Protein AF-A0A7V4H0B6-F1 (afdb_monomer_lite)

Radius of gyration: 21.45 Å; chains: 1; bounding box: 57×37×52 Å

Structure (mmCIF, N/CA/C/O backbone):
data_AF-A0A7V4H0B6-F1
#
_entry.id   AF-A0A7V4H0B6-F1
#
loop_
_atom_site.group_PDB
_atom_site.id
_atom_site.type_symbol
_atom_site.label_atom_id
_atom_site.label_alt_id
_atom_site.label_comp_id
_atom_site.label_asym_id
_atom_site.label_entity_id
_atom_site.label_seq_id
_atom_site.pdbx_PDB_ins_code
_atom_site.Cartn_x
_atom_site.Cartn_y
_atom_site.Cartn_z
_atom_site.occupancy
_atom_site.B_iso_or_equiv
_atom_site.auth_seq_id
_atom_site.auth_comp_id
_atom_site.auth_asym_id
_atom_site.auth_atom_id
_atom_site.pdbx_PDB_model_num
ATOM 1 N N . MET A 1 1 ? 26.587 -11.584 2.479 1.00 29.55 1 MET A N 1
ATOM 2 C CA . MET A 1 1 ? 25.702 -10.760 1.616 1.00 29.55 1 MET A CA 1
ATOM 3 C C . MET A 1 1 ? 24.305 -11.341 1.342 1.00 29.55 1 MET A C 1
ATOM 5 O O . MET A 1 1 ? 23.464 -10.599 0.865 1.00 29.55 1 MET A O 1
ATOM 9 N N . ARG A 1 2 ? 23.986 -12.602 1.691 1.00 24.00 2 ARG A N 1
ATOM 10 C CA . ARG A 1 2 ? 22.626 -13.188 1.558 1.00 24.00 2 ARG A CA 1
ATOM 11 C C . ARG A 1 2 ? 21.681 -12.920 2.749 1.00 24.00 2 ARG A C 1
ATOM 13 O O . ARG A 1 2 ? 20.631 -13.539 2.840 1.00 24.00 2 ARG A O 1
ATOM 20 N N . SER A 1 3 ? 22.056 -12.024 3.665 1.00 29.59 3 SER A N 1
ATOM 21 C CA . SER A 1 3 ? 21.413 -11.885 4.984 1.00 29.59 3 SER A CA 1
ATOM 22 C C . SER A 1 3 ? 20.630 -10.580 5.186 1.00 29.59 3 SER A C 1
ATOM 24 O O . SER A 1 3 ? 20.107 -10.373 6.271 1.00 29.59 3 SER A O 1
ATOM 26 N N . ALA A 1 4 ? 20.547 -9.699 4.182 1.00 29.33 4 ALA A N 1
ATOM 27 C CA . ALA A 1 4 ? 19.854 -8.410 4.322 1.00 29.33 4 ALA A CA 1
ATOM 28 C C . ALA A 1 4 ? 18.425 -8.394 3.739 1.00 29.33 4 ALA A C 1
ATOM 30 O O . ALA A 1 4 ? 17.684 -7.457 4.000 1.00 29.33 4 ALA A O 1
ATOM 31 N N . CYS A 1 5 ? 18.021 -9.420 2.973 1.00 27.89 5 CYS A N 1
ATOM 32 C CA . CYS A 1 5 ? 16.746 -9.423 2.235 1.00 27.89 5 CYS A CA 1
ATOM 33 C C . CYS A 1 5 ? 15.974 -10.756 2.298 1.00 27.89 5 CYS A C 1
ATOM 35 O O . CYS A 1 5 ? 15.264 -11.102 1.357 1.00 27.89 5 CYS A O 1
ATOM 37 N N . ARG A 1 6 ? 16.100 -11.541 3.376 1.00 27.20 6 ARG A N 1
ATOM 38 C CA . ARG A 1 6 ? 15.209 -12.691 3.612 1.00 27.20 6 ARG A CA 1
ATOM 39 C C . ARG A 1 6 ? 14.499 -12.548 4.949 1.00 27.20 6 ARG A C 1
ATOM 41 O O . ARG A 1 6 ? 15.098 -12.855 5.970 1.00 27.20 6 ARG A O 1
ATOM 48 N N . ALA A 1 7 ? 13.232 -12.149 4.892 1.00 27.28 7 ALA A N 1
ATOM 49 C CA . ALA A 1 7 ? 12.113 -12.985 5.324 1.00 27.28 7 ALA A CA 1
ATOM 50 C C . ALA A 1 7 ? 10.788 -12.308 4.916 1.00 27.28 7 ALA A C 1
ATOM 52 O O . ALA A 1 7 ? 10.272 -11.449 5.614 1.00 27.28 7 ALA A O 1
ATOM 53 N N . LEU A 1 8 ? 10.249 -12.688 3.755 1.00 33.38 8 LEU A N 1
ATOM 54 C CA . LEU A 1 8 ? 8.813 -12.582 3.506 1.00 33.38 8 LEU A CA 1
ATOM 55 C C . LEU A 1 8 ? 8.203 -13.818 4.171 1.00 33.38 8 LEU A C 1
ATOM 57 O O . LEU A 1 8 ? 8.251 -14.902 3.587 1.00 33.38 8 LEU A O 1
ATOM 61 N N . SER A 1 9 ? 7.739 -13.688 5.412 1.00 32.91 9 SER A N 1
ATOM 62 C CA . SER A 1 9 ? 6.826 -14.671 5.998 1.00 32.91 9 SER A CA 1
ATOM 63 C C . SER A 1 9 ? 5.414 -14.112 5.995 1.00 32.91 9 SER A C 1
ATOM 65 O O . SER A 1 9 ? 5.213 -12.900 5.999 1.00 32.91 9 SER A O 1
ATOM 67 N N . ASP A 1 10 ? 4.444 -15.017 6.036 1.00 37.12 10 ASP A N 1
ATOM 68 C CA . ASP A 1 10 ? 3.020 -14.729 6.213 1.00 37.12 10 ASP A CA 1
ATOM 69 C C . ASP A 1 10 ? 2.693 -14.261 7.655 1.00 37.12 10 ASP A C 1
ATOM 71 O O . ASP A 1 10 ? 1.597 -14.498 8.154 1.00 37.12 10 ASP A O 1
ATOM 75 N N . ASP A 1 11 ? 3.663 -13.648 8.345 1.00 40.03 11 ASP A N 1
ATOM 76 C CA . ASP A 1 11 ? 3.593 -13.270 9.758 1.00 40.03 11 ASP A CA 1
ATOM 77 C C . ASP A 1 11 ? 3.731 -11.741 9.885 1.00 40.03 11 ASP A C 1
ATOM 79 O O . ASP A 1 11 ? 4.770 -11.203 9.469 1.00 40.03 11 ASP A O 1
ATOM 83 N N . PRO A 1 12 ? 2.730 -11.027 10.440 1.00 41.69 12 PRO A N 1
ATOM 84 C CA .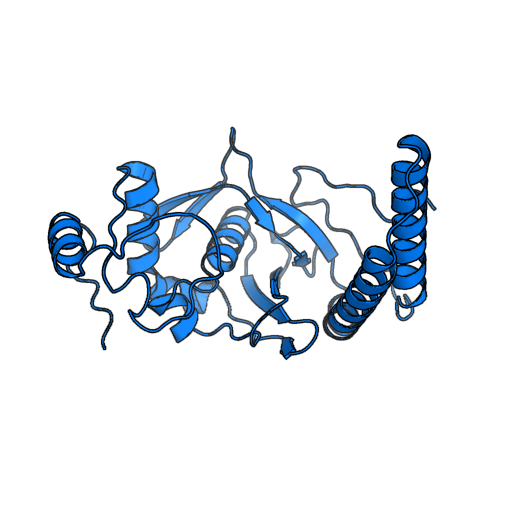 PRO A 1 12 ? 2.818 -9.589 10.703 1.00 41.69 12 PRO A CA 1
ATOM 85 C C . PRO A 1 12 ? 4.006 -9.205 11.602 1.00 41.69 12 PRO A C 1
ATOM 87 O O . PRO A 1 12 ? 4.425 -8.050 11.585 1.00 41.69 12 PRO A O 1
ATOM 90 N N . GLU A 1 13 ? 4.615 -10.156 12.319 1.00 39.16 13 GLU A N 1
ATOM 91 C CA . GLU A 1 13 ? 5.793 -9.928 13.161 1.00 39.16 13 GLU A CA 1
ATOM 92 C C . GLU A 1 13 ? 7.130 -9.926 12.393 1.00 39.16 13 GLU A C 1
ATOM 94 O O . GLU A 1 13 ? 8.196 -9.790 12.999 1.00 39.16 13 GLU A O 1
ATOM 99 N N . ASN A 1 14 ? 7.154 -10.076 11.065 1.00 48.34 14 ASN A N 1
ATOM 100 C CA . ASN A 1 14 ? 8.408 -10.149 10.297 1.00 48.34 14 ASN A CA 1
ATOM 101 C C . ASN A 1 14 ? 8.838 -8.811 9.685 1.00 48.34 14 ASN A C 1
ATOM 103 O O . ASN A 1 14 ? 9.139 -8.695 8.496 1.00 48.34 14 ASN A O 1
ATOM 107 N N . LEU A 1 15 ? 8.863 -7.777 10.521 1.00 55.91 15 LEU A N 1
ATOM 108 C CA . LEU A 1 15 ? 9.367 -6.467 10.141 1.00 55.91 15 LEU A CA 1
ATOM 109 C C . LEU A 1 15 ? 10.898 -6.406 10.311 1.00 55.91 15 LEU A C 1
ATOM 111 O O . LEU A 1 15 ? 11.445 -6.744 11.364 1.00 55.91 15 LEU A O 1
ATOM 115 N N . GLY A 1 16 ? 11.606 -5.965 9.270 1.00 59.34 16 GLY A N 1
ATOM 116 C CA . GLY A 1 16 ? 13.043 -5.683 9.314 1.00 59.34 16 GLY A CA 1
ATOM 117 C C . GLY A 1 16 ? 13.337 -4.334 9.976 1.00 59.34 16 GLY A C 1
ATOM 118 O O . GLY A 1 16 ? 12.448 -3.506 10.116 1.00 59.34 16 GLY A O 1
ATOM 119 N N . ARG A 1 17 ? 14.587 -4.077 10.379 1.00 57.47 17 ARG A N 1
ATOM 120 C CA . ARG A 1 17 ? 15.009 -2.786 10.957 1.00 57.47 17 ARG A CA 1
ATOM 121 C C . ARG A 1 17 ? 16.318 -2.323 10.328 1.00 57.47 17 ARG A C 1
ATOM 123 O O . ARG A 1 17 ? 17.257 -3.114 10.209 1.00 57.47 17 ARG A O 1
ATOM 130 N N . LEU A 1 18 ? 16.407 -1.044 9.958 1.00 54.97 18 LEU A N 1
ATOM 131 C CA . LEU A 1 18 ? 17.686 -0.449 9.568 1.00 54.97 18 LEU A CA 1
ATOM 132 C C . LEU A 1 18 ? 18.565 -0.311 10.813 1.00 54.97 18 LEU A C 1
ATOM 134 O O . LEU A 1 18 ? 18.116 0.149 11.864 1.00 54.97 18 LEU A O 1
ATOM 138 N N . LYS A 1 19 ? 19.835 -0.710 10.705 1.00 55.12 19 LYS A N 1
ATOM 139 C CA . LYS A 1 19 ? 20.792 -0.488 11.791 1.00 55.12 19 LYS A CA 1
ATOM 140 C C . LYS A 1 19 ? 20.962 1.023 12.019 1.00 55.12 19 LYS A C 1
ATOM 142 O O . LYS A 1 19 ? 21.060 1.758 11.033 1.00 55.12 19 LYS A O 1
ATOM 147 N N . PRO A 1 20 ? 21.037 1.491 13.278 1.00 45.84 20 PRO A N 1
ATOM 148 C CA . PRO A 1 20 ? 21.364 2.883 13.573 1.00 45.84 20 PRO A CA 1
ATOM 149 C C . PRO A 1 20 ? 22.663 3.294 12.864 1.00 45.84 20 PRO A C 1
ATOM 151 O O . PRO A 1 20 ? 23.646 2.555 12.917 1.00 45.84 20 PRO A O 1
ATOM 154 N N . GLY A 1 21 ? 22.657 4.441 12.177 1.00 48.38 21 GLY A N 1
ATOM 155 C CA . GLY A 1 21 ? 23.817 4.937 11.425 1.00 48.38 21 GLY A CA 1
ATOM 156 C C . GLY A 1 21 ? 24.020 4.318 10.036 1.00 48.38 21 GLY A C 1
ATOM 157 O O . GLY A 1 21 ? 25.081 4.506 9.447 1.00 48.38 21 GLY A O 1
ATOM 158 N N . ALA A 1 22 ? 23.037 3.586 9.496 1.00 54.03 22 ALA A N 1
ATOM 159 C CA . ALA A 1 22 ? 23.069 3.163 8.098 1.00 54.03 22 ALA A CA 1
ATOM 160 C C . ALA A 1 22 ? 23.157 4.396 7.177 1.00 54.03 22 ALA A C 1
ATOM 162 O O . ALA A 1 22 ? 22.248 5.226 7.146 1.00 54.03 22 ALA A O 1
ATOM 163 N N . ALA A 1 23 ? 24.279 4.524 6.466 1.00 50.84 23 ALA A N 1
ATOM 164 C CA . ALA A 1 23 ? 24.524 5.612 5.528 1.00 50.84 23 ALA A CA 1
ATOM 165 C C . ALA A 1 23 ? 23.537 5.580 4.351 1.00 50.84 23 ALA A C 1
ATOM 167 O O . ALA A 1 23 ? 22.891 4.563 4.079 1.00 50.84 23 ALA A O 1
ATOM 168 N N . PHE A 1 24 ? 23.440 6.711 3.649 1.00 57.69 24 PHE A N 1
ATOM 169 C CA . PHE A 1 24 ? 22.559 6.876 2.501 1.00 57.69 24 PHE A CA 1
ATOM 170 C C . PHE A 1 24 ? 22.770 5.735 1.482 1.00 57.69 24 PHE A C 1
ATOM 172 O O . PHE A 1 24 ? 23.888 5.531 1.005 1.00 57.69 24 PHE A O 1
ATOM 179 N N . PRO A 1 25 ? 21.721 4.982 1.122 1.00 65.94 25 PRO A N 1
ATOM 180 C CA . PRO A 1 25 ? 21.834 3.708 0.415 1.00 65.94 25 PRO A CA 1
ATOM 181 C C . PRO A 1 25 ? 22.126 3.835 -1.092 1.00 65.94 25 PRO A C 1
ATOM 183 O O . PRO A 1 25 ? 21.768 2.932 -1.844 1.00 65.94 25 PRO A O 1
ATOM 186 N N . ALA A 1 26 ? 22.772 4.905 -1.571 1.00 68.19 26 ALA A N 1
ATOM 187 C CA . ALA A 1 26 ? 23.118 5.050 -2.994 1.00 68.19 26 ALA A CA 1
ATOM 188 C C . ALA A 1 26 ? 23.914 3.836 -3.506 1.00 68.19 26 ALA A C 1
ATOM 190 O O . ALA A 1 26 ? 23.631 3.308 -4.577 1.00 68.19 26 ALA A O 1
ATOM 191 N N . GLU A 1 27 ? 24.828 3.316 -2.687 1.00 71.56 27 GLU A N 1
ATOM 192 C CA . GLU A 1 27 ? 25.578 2.092 -2.979 1.00 71.56 27 GLU A CA 1
ATOM 193 C C . GLU A 1 27 ? 24.686 0.843 -3.038 1.00 71.56 27 GLU A C 1
ATOM 195 O O . GLU A 1 27 ? 24.916 -0.038 -3.865 1.00 71.56 27 GLU A O 1
ATOM 200 N N . LEU A 1 28 ? 23.637 0.764 -2.209 1.00 73.56 28 LEU A N 1
ATOM 201 C CA . LEU A 1 28 ? 22.670 -0.338 -2.247 1.00 73.56 28 LEU A CA 1
ATOM 202 C C . LEU A 1 28 ? 21.784 -0.265 -3.491 1.00 73.56 28 LEU A C 1
ATOM 204 O O . LEU A 1 28 ? 21.532 -1.299 -4.108 1.00 73.56 28 LEU A O 1
ATOM 208 N N . VAL A 1 29 ? 21.338 0.933 -3.879 1.00 82.44 29 VAL A N 1
ATOM 209 C CA . VAL A 1 29 ? 20.590 1.139 -5.127 1.00 82.44 29 VAL A CA 1
ATOM 210 C C . VAL A 1 29 ? 21.453 0.706 -6.306 1.00 82.44 29 VAL A C 1
ATOM 212 O O . VAL A 1 29 ? 21.027 -0.153 -7.075 1.00 82.44 29 VAL A O 1
ATOM 215 N N . SER A 1 30 ? 22.691 1.198 -6.391 1.00 83.88 30 SER A N 1
ATOM 216 C CA . SER A 1 30 ? 23.641 0.807 -7.435 1.00 83.88 30 SER A CA 1
ATOM 217 C C . SER A 1 30 ? 23.887 -0.704 -7.454 1.00 83.88 30 SER A C 1
ATOM 219 O O . SER A 1 30 ? 23.768 -1.331 -8.502 1.00 83.88 30 SER A O 1
ATOM 221 N N . ALA A 1 31 ? 24.134 -1.335 -6.302 1.00 82.69 31 ALA A N 1
ATOM 222 C CA . ALA A 1 31 ? 24.340 -2.783 -6.226 1.00 82.69 31 ALA A CA 1
ATOM 223 C C . ALA A 1 31 ? 23.107 -3.591 -6.679 1.00 82.69 31 ALA A C 1
ATOM 225 O O . ALA A 1 31 ? 23.243 -4.629 -7.336 1.00 82.69 31 ALA A O 1
ATOM 226 N N . CYS A 1 32 ? 21.898 -3.127 -6.352 1.00 84.75 32 CYS A N 1
ATOM 227 C CA . CYS A 1 32 ? 20.646 -3.734 -6.803 1.00 84.75 32 CYS A CA 1
ATOM 228 C C . CYS A 1 32 ? 20.444 -3.586 -8.317 1.00 84.75 32 CYS A C 1
ATOM 230 O O . CYS A 1 32 ? 20.050 -4.558 -8.969 1.00 84.75 32 CYS A O 1
ATOM 232 N N . LEU A 1 33 ? 20.737 -2.409 -8.877 1.00 88.50 33 LEU A N 1
ATOM 233 C CA . LEU A 1 33 ? 20.664 -2.160 -10.318 1.00 88.50 33 LEU A CA 1
ATOM 234 C C . LEU A 1 33 ? 21.664 -3.029 -11.080 1.00 88.50 33 LEU A C 1
ATOM 236 O O . LEU A 1 33 ? 21.265 -3.704 -12.022 1.00 88.50 33 LEU A O 1
ATOM 240 N N . GLU A 1 34 ? 22.911 -3.123 -10.617 1.00 90.25 34 GLU A N 1
ATOM 241 C CA . GLU A 1 34 ? 23.938 -3.979 -11.227 1.00 90.25 34 GLU A CA 1
ATOM 242 C C . GLU A 1 34 ? 23.576 -5.467 -11.157 1.00 90.25 34 GLU A C 1
ATOM 244 O O . GLU A 1 34 ? 23.749 -6.230 -12.111 1.00 90.25 34 GLU A O 1
ATOM 249 N N . SER A 1 35 ? 23.001 -5.906 -10.036 1.00 88.50 35 SER A N 1
ATOM 250 C CA . SER A 1 35 ? 22.459 -7.261 -9.913 1.00 88.50 35 SER A CA 1
ATOM 251 C C . SER A 1 35 ? 21.339 -7.519 -10.927 1.00 88.50 35 SER A C 1
ATOM 253 O O . SER A 1 35 ? 21.315 -8.569 -11.576 1.00 88.50 35 SER A O 1
ATOM 255 N N . ARG A 1 36 ? 20.427 -6.556 -11.117 1.00 91.50 36 ARG A N 1
ATOM 256 C CA . ARG A 1 36 ? 19.343 -6.662 -12.100 1.00 91.50 36 ARG A CA 1
ATOM 257 C C . ARG A 1 36 ? 19.870 -6.633 -13.536 1.00 91.50 36 ARG A C 1
ATOM 259 O O . ARG A 1 36 ? 19.429 -7.464 -14.326 1.00 91.50 36 ARG A O 1
ATOM 266 N N . ARG A 1 37 ? 20.825 -5.751 -13.847 1.00 92.94 37 ARG A N 1
ATOM 267 C CA . ARG A 1 37 ? 21.508 -5.647 -15.145 1.00 92.94 37 ARG A CA 1
ATOM 268 C C . ARG A 1 37 ? 22.111 -6.984 -15.552 1.00 92.94 37 ARG A C 1
ATOM 270 O O . ARG A 1 37 ? 21.808 -7.495 -16.624 1.00 92.94 37 ARG A O 1
ATOM 277 N N . ARG A 1 38 ? 22.887 -7.598 -14.657 1.00 93.12 38 ARG A N 1
ATOM 278 C CA . ARG A 1 38 ? 23.490 -8.918 -14.882 1.00 93.12 38 ARG A CA 1
ATOM 279 C C . ARG A 1 38 ? 22.446 -9.999 -15.148 1.00 93.12 38 ARG A C 1
ATOM 281 O O . ARG A 1 38 ? 22.599 -10.749 -16.099 1.00 93.12 38 ARG A O 1
ATOM 288 N N . ARG A 1 39 ? 21.361 -10.046 -14.369 1.00 93.88 39 ARG A N 1
ATOM 289 C CA . ARG A 1 39 ? 20.276 -11.021 -14.592 1.00 93.88 39 ARG A CA 1
ATOM 290 C C . ARG A 1 39 ? 19.582 -10.838 -15.941 1.00 93.88 39 ARG A C 1
ATOM 292 O O . ARG A 1 39 ? 19.174 -11.825 -16.543 1.00 93.88 39 ARG A O 1
ATOM 299 N N . LEU A 1 40 ? 19.410 -9.595 -16.392 1.00 94.00 40 LEU A N 1
ATOM 300 C CA . LEU A 1 40 ? 18.879 -9.315 -17.726 1.00 94.00 40 LEU A CA 1
ATOM 301 C C . LEU A 1 40 ? 19.866 -9.787 -18.797 1.00 94.00 40 LEU A C 1
ATOM 303 O O . LEU A 1 40 ? 19.465 -10.525 -19.688 1.00 94.00 40 LEU A O 1
ATOM 307 N N . ALA A 1 41 ? 21.150 -9.447 -18.669 1.00 93.25 41 ALA A N 1
ATOM 308 C CA . ALA A 1 41 ? 22.185 -9.892 -19.600 1.00 93.25 41 ALA A CA 1
ATOM 309 C C . ALA A 1 41 ? 22.252 -11.427 -19.704 1.00 93.25 41 ALA A C 1
ATOM 311 O O . ALA A 1 41 ? 22.250 -11.958 -20.809 1.00 93.25 41 ALA A O 1
ATOM 312 N N . GLU A 1 42 ? 22.219 -12.139 -18.573 1.00 95.38 42 GLU A N 1
ATOM 313 C CA . GLU A 1 42 ? 22.179 -13.608 -18.523 1.00 95.38 42 GLU A CA 1
ATOM 314 C C . GLU A 1 42 ? 20.941 -14.179 -19.236 1.00 95.38 42 GLU A C 1
ATOM 316 O O . GLU A 1 42 ? 21.053 -15.148 -19.983 1.00 95.38 42 GLU A O 1
ATOM 321 N N . ALA A 1 43 ? 19.762 -13.576 -19.045 1.00 94.00 43 ALA A N 1
ATOM 322 C CA . ALA A 1 43 ? 18.524 -14.033 -19.676 1.00 94.00 43 ALA A CA 1
ATOM 323 C C . ALA A 1 43 ? 18.517 -13.825 -21.201 1.00 94.00 43 ALA A C 1
ATOM 325 O O . ALA A 1 43 ? 18.044 -14.692 -21.931 1.00 94.00 43 ALA A O 1
ATOM 326 N N . PHE A 1 44 ? 19.050 -12.698 -21.680 1.00 95.12 44 PHE A N 1
ATOM 327 C CA . PHE A 1 44 ? 19.176 -12.414 -23.112 1.00 95.12 44 PHE A CA 1
ATOM 328 C C . PHE A 1 44 ? 20.250 -13.290 -23.766 1.00 95.12 44 PHE A C 1
ATOM 330 O O . PHE A 1 44 ? 20.004 -13.870 -24.821 1.00 95.12 44 PHE A O 1
ATOM 337 N N . GLN A 1 45 ? 21.387 -13.485 -23.091 1.00 94.69 45 GLN A N 1
ATOM 338 C CA . GLN A 1 45 ? 22.437 -14.395 -23.542 1.00 94.69 45 GLN A CA 1
ATOM 339 C C . GLN A 1 45 ? 21.932 -15.839 -23.653 1.00 94.69 45 GLN A C 1
ATOM 341 O O . GLN A 1 45 ? 22.224 -16.506 -24.636 1.00 94.69 45 GLN A O 1
ATOM 346 N N . ALA A 1 46 ? 21.142 -16.318 -22.687 1.00 96.12 46 ALA A N 1
ATOM 347 C CA . ALA A 1 46 ? 20.547 -17.656 -22.738 1.00 96.12 46 ALA A CA 1
ATOM 348 C C . ALA A 1 46 ? 19.559 -17.850 -23.906 1.00 96.12 46 ALA A C 1
ATOM 350 O O . ALA A 1 46 ? 19.234 -18.984 -24.247 1.00 96.12 46 ALA A O 1
ATOM 351 N N . ALA A 1 47 ? 19.076 -16.756 -24.496 1.00 95.25 47 ALA A N 1
ATOM 352 C CA . ALA A 1 47 ? 18.212 -16.750 -25.669 1.00 95.25 47 ALA A CA 1
ATOM 353 C C . ALA A 1 47 ? 18.965 -16.412 -26.973 1.00 95.25 47 ALA A C 1
ATOM 355 O O . ALA A 1 47 ? 18.310 -16.198 -27.990 1.00 95.25 47 ALA A O 1
ATOM 356 N N . ASP A 1 48 ? 20.302 -16.325 -26.945 1.00 95.88 48 ASP A N 1
ATOM 357 C CA . ASP A 1 48 ? 21.151 -15.872 -28.060 1.00 95.88 48 ASP A CA 1
ATOM 358 C C . ASP A 1 48 ? 20.735 -14.501 -28.635 1.00 95.88 48 ASP A C 1
ATOM 360 O O . ASP A 1 48 ? 20.873 -14.220 -29.828 1.00 95.88 48 ASP A O 1
ATOM 364 N N . LEU A 1 49 ? 20.229 -13.616 -27.772 1.00 93.81 49 LEU A N 1
ATOM 365 C CA . LEU A 1 49 ? 19.826 -12.257 -28.124 1.00 93.81 49 LEU A CA 1
ATOM 366 C C . LEU A 1 49 ? 20.749 -11.226 -27.456 1.00 93.81 49 LEU A C 1
ATOM 368 O O . LEU A 1 49 ? 21.149 -11.405 -26.304 1.00 93.81 49 LEU A O 1
ATOM 372 N N . PRO A 1 50 ? 21.067 -10.106 -28.128 1.00 91.81 50 PRO A N 1
ATOM 373 C CA . PRO A 1 50 ? 21.732 -8.986 -27.473 1.00 91.81 50 PRO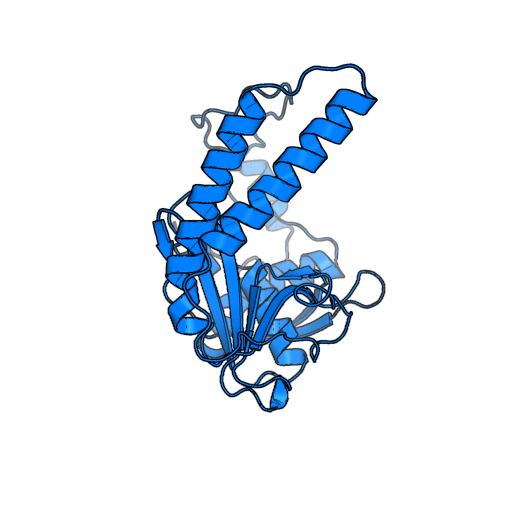 A CA 1
ATOM 374 C C . PRO A 1 50 ? 20.777 -8.320 -26.475 1.00 91.81 50 PRO A C 1
ATOM 376 O O . PRO A 1 50 ? 19.574 -8.252 -26.726 1.00 91.81 50 PRO A O 1
ATOM 379 N N . LEU A 1 51 ? 21.307 -7.790 -25.367 1.00 91.12 51 LEU A N 1
ATOM 380 C CA . LEU A 1 51 ? 20.533 -6.971 -24.430 1.00 91.12 51 LEU A CA 1
ATOM 381 C C . LEU A 1 51 ? 20.169 -5.630 -25.101 1.00 91.12 51 LEU A C 1
ATOM 383 O O . LEU A 1 51 ? 21.080 -4.886 -25.459 1.00 91.12 51 LEU A O 1
ATOM 387 N N . PRO A 1 52 ? 18.877 -5.290 -25.261 1.00 93.62 52 PRO A N 1
ATOM 388 C CA . PRO A 1 52 ? 18.483 -4.013 -25.853 1.00 93.62 52 PRO A CA 1
ATOM 389 C C . PRO A 1 52 ? 18.877 -2.800 -24.999 1.00 93.62 52 PRO A C 1
ATOM 391 O O . PRO A 1 52 ? 18.637 -2.801 -23.789 1.00 93.62 52 PRO A O 1
ATOM 394 N N . ASP A 1 53 ? 19.324 -1.718 -25.646 1.00 91.00 53 ASP A N 1
ATOM 395 C CA . ASP A 1 53 ? 19.662 -0.430 -25.005 1.00 91.00 53 ASP A CA 1
ATOM 396 C C . ASP A 1 53 ? 18.505 0.169 -24.191 1.00 91.00 53 ASP A C 1
ATOM 398 O O . ASP A 1 53 ? 18.715 0.893 -23.217 1.00 91.00 53 ASP A O 1
ATOM 402 N N . PHE A 1 54 ? 17.262 -0.173 -24.546 1.00 92.62 54 PHE A N 1
ATOM 403 C CA . PHE A 1 54 ? 16.073 0.184 -23.772 1.00 92.62 54 PHE A CA 1
ATOM 404 C C . PHE A 1 54 ? 16.213 -0.177 -22.284 1.00 92.62 54 PHE A C 1
ATOM 406 O O . PHE A 1 54 ? 15.799 0.598 -21.421 1.00 92.62 54 PHE A O 1
ATOM 413 N N . TRP A 1 55 ? 16.822 -1.325 -21.966 1.00 92.19 55 TRP A N 1
ATOM 414 C CA . TRP A 1 55 ? 16.991 -1.756 -20.579 1.00 92.19 55 TRP A CA 1
ATOM 415 C C . TRP A 1 55 ? 18.021 -0.929 -19.819 1.00 92.19 55 TRP A C 1
ATOM 417 O O . TRP A 1 55 ? 17.850 -0.738 -18.620 1.00 92.19 55 TRP A O 1
ATOM 427 N N . GLU A 1 56 ? 19.041 -0.395 -20.487 1.00 89.69 56 GLU A N 1
ATOM 428 C CA . GLU A 1 56 ? 19.989 0.531 -19.859 1.00 89.69 56 GLU A CA 1
ATOM 429 C C . GLU A 1 56 ? 19.284 1.825 -19.446 1.00 89.69 56 GLU A C 1
ATOM 431 O O . GLU A 1 56 ? 19.399 2.269 -18.301 1.00 89.69 56 GLU A O 1
ATOM 436 N N . HIS A 1 57 ? 18.473 2.383 -20.349 1.00 89.94 57 HIS A N 1
ATOM 437 C CA . HIS A 1 57 ? 17.650 3.551 -20.048 1.00 89.94 57 HIS A CA 1
ATOM 438 C C . HIS A 1 57 ? 16.666 3.272 -18.900 1.00 89.94 57 HIS A C 1
ATOM 440 O O . HIS A 1 57 ? 16.556 4.064 -17.962 1.00 89.94 57 HIS A O 1
ATOM 446 N N . GLU A 1 58 ? 15.973 2.132 -18.935 1.00 91.94 58 GLU A N 1
ATOM 447 C CA . GLU A 1 58 ? 14.994 1.770 -17.909 1.00 91.94 58 GLU A CA 1
ATOM 448 C C . GLU A 1 58 ? 15.643 1.527 -16.539 1.00 91.94 58 GLU A C 1
ATOM 450 O O . GLU A 1 58 ? 15.112 1.972 -15.522 1.00 91.94 58 GLU A O 1
ATOM 455 N N . LEU A 1 59 ? 16.820 0.897 -16.483 1.00 91.81 59 LEU A N 1
ATOM 456 C CA . LEU A 1 59 ? 17.581 0.740 -15.240 1.00 91.81 59 LEU A CA 1
ATOM 457 C C . LEU A 1 59 ? 18.033 2.092 -14.677 1.00 91.81 59 LEU A C 1
ATOM 459 O O . LEU A 1 59 ? 17.921 2.309 -13.469 1.00 91.81 59 LEU A O 1
ATOM 463 N N . GLY A 1 60 ? 18.473 3.020 -15.531 1.00 90.38 60 GLY A N 1
ATOM 464 C CA . GLY A 1 60 ? 18.785 4.393 -15.126 1.00 90.38 60 GLY A CA 1
ATOM 465 C C . GLY A 1 60 ? 17.567 5.114 -14.539 1.00 90.38 60 GLY A C 1
ATOM 466 O O . GLY A 1 60 ? 17.645 5.689 -13.449 1.00 90.38 60 GLY A O 1
ATOM 467 N N . ARG A 1 61 ? 16.410 5.011 -15.208 1.00 90.56 61 ARG A N 1
ATOM 468 C CA . ARG A 1 61 ? 15.132 5.568 -14.733 1.00 90.56 61 ARG A CA 1
ATOM 469 C C . ARG A 1 61 ? 14.729 4.986 -13.377 1.00 90.56 61 ARG A C 1
ATOM 471 O O . ARG A 1 61 ? 14.391 5.737 -12.463 1.00 90.56 61 ARG A O 1
ATOM 478 N N . LEU A 1 62 ? 14.793 3.663 -13.223 1.00 89.56 62 LEU A N 1
ATOM 479 C CA . LEU A 1 62 ? 14.499 2.970 -11.965 1.00 89.56 62 LEU A CA 1
ATOM 480 C C . LEU A 1 62 ? 15.458 3.381 -10.847 1.00 89.56 62 LEU A C 1
ATOM 482 O O . LEU A 1 62 ? 15.020 3.553 -9.713 1.00 89.56 62 LEU A O 1
ATOM 486 N N . GLY A 1 63 ? 16.739 3.577 -11.160 1.00 89.19 63 GLY A N 1
ATOM 487 C CA . GLY A 1 63 ? 17.724 4.073 -10.207 1.00 89.19 63 GLY A CA 1
ATOM 488 C C . GLY A 1 63 ? 17.389 5.463 -9.685 1.00 89.19 63 GLY A C 1
ATOM 489 O O . GLY A 1 63 ? 17.413 5.686 -8.475 1.00 89.19 63 GLY A O 1
ATOM 490 N N . HIS A 1 64 ? 16.997 6.373 -10.579 1.00 88.25 64 HIS A N 1
ATOM 491 C CA . HIS A 1 64 ? 16.561 7.714 -10.199 1.00 88.25 64 HIS A CA 1
ATOM 492 C C . HIS A 1 64 ? 15.309 7.681 -9.309 1.00 88.25 64 HIS A C 1
ATOM 494 O O . HIS A 1 64 ? 15.279 8.322 -8.258 1.00 88.25 64 HIS A O 1
ATOM 500 N N . LEU A 1 65 ? 14.305 6.875 -9.674 1.00 89.19 65 LEU A N 1
ATOM 501 C CA . LEU A 1 65 ? 13.094 6.701 -8.866 1.00 89.19 65 LEU A CA 1
ATOM 502 C C . LEU A 1 65 ? 13.398 6.074 -7.499 1.00 89.19 65 LEU A C 1
ATOM 504 O O . LEU A 1 65 ? 12.897 6.541 -6.482 1.00 89.19 65 LEU A O 1
ATOM 508 N N . ALA A 1 66 ? 14.240 5.045 -7.438 1.00 88.06 66 ALA A N 1
ATOM 509 C CA . ALA A 1 66 ? 14.615 4.422 -6.173 1.00 88.06 66 ALA A CA 1
ATOM 510 C C . ALA A 1 66 ? 15.349 5.412 -5.256 1.00 88.06 66 ALA A C 1
ATOM 512 O O . ALA A 1 66 ? 15.043 5.492 -4.067 1.00 88.06 66 ALA A O 1
ATOM 513 N N . ALA A 1 67 ? 16.275 6.202 -5.808 1.00 85.56 67 ALA A N 1
ATOM 514 C CA . ALA A 1 67 ? 16.992 7.230 -5.061 1.00 85.56 67 ALA A CA 1
ATOM 515 C C . ALA A 1 67 ? 16.047 8.315 -4.518 1.00 85.56 67 ALA A C 1
ATOM 517 O O . ALA A 1 67 ? 16.155 8.672 -3.346 1.00 85.56 67 ALA A O 1
ATOM 518 N N . GLY A 1 68 ? 15.093 8.788 -5.329 1.00 87.56 68 GLY A N 1
ATOM 519 C CA . GLY A 1 68 ? 14.082 9.761 -4.902 1.00 87.56 68 GLY A CA 1
ATOM 520 C C . GLY A 1 68 ? 13.183 9.228 -3.782 1.00 87.56 68 GLY A C 1
ATOM 521 O O . GLY A 1 68 ? 13.010 9.885 -2.757 1.00 87.56 68 GLY A O 1
ATOM 522 N N . ALA A 1 69 ? 12.685 7.995 -3.918 1.00 88.56 69 ALA A N 1
ATOM 523 C CA . ALA A 1 69 ? 11.870 7.349 -2.887 1.00 88.56 69 ALA A CA 1
ATOM 524 C C . ALA A 1 69 ? 12.639 7.190 -1.567 1.00 88.56 69 ALA A C 1
ATOM 526 O O . ALA A 1 69 ? 12.113 7.483 -0.494 1.00 88.56 69 ALA A O 1
ATOM 527 N N . LEU A 1 70 ? 13.901 6.757 -1.641 1.00 86.31 70 LEU A N 1
ATOM 528 C CA . LEU A 1 70 ? 14.751 6.589 -0.465 1.00 86.31 70 LEU A CA 1
ATOM 529 C C . LEU A 1 70 ? 15.091 7.933 0.178 1.00 86.31 70 LEU A C 1
ATOM 531 O O . LEU A 1 70 ? 15.053 8.027 1.398 1.00 86.31 70 LEU A O 1
ATOM 535 N N . ALA A 1 71 ? 15.349 8.987 -0.596 1.00 85.38 71 ALA A N 1
ATOM 536 C CA . ALA A 1 71 ? 15.583 10.319 -0.039 1.00 85.38 71 ALA A CA 1
ATOM 537 C C . ALA A 1 71 ? 14.405 10.806 0.824 1.00 85.38 71 ALA A C 1
ATOM 539 O O . ALA A 1 71 ? 14.626 11.407 1.873 1.00 85.38 71 ALA A O 1
ATOM 540 N N . ILE A 1 72 ? 13.173 10.486 0.417 1.00 88.19 72 ILE A N 1
ATOM 541 C CA . ILE A 1 72 ? 11.952 10.799 1.171 1.00 88.19 72 ILE A CA 1
ATOM 542 C C . ILE A 1 72 ? 11.817 9.906 2.413 1.00 88.19 72 ILE A C 1
ATOM 544 O O . ILE A 1 72 ? 11.474 10.393 3.485 1.00 88.19 72 ILE A O 1
ATOM 548 N N . LEU A 1 73 ? 12.070 8.601 2.280 1.00 88.38 73 LEU A N 1
ATOM 549 C CA . LEU A 1 73 ? 11.798 7.610 3.329 1.00 88.38 73 LEU A CA 1
ATOM 550 C C . LEU A 1 73 ? 12.876 7.509 4.407 1.00 88.38 73 LEU A C 1
ATOM 552 O O . LEU A 1 73 ? 12.570 7.173 5.548 1.00 88.38 73 LEU A O 1
ATOM 556 N N . MET A 1 74 ? 14.141 7.751 4.064 1.00 83.69 74 MET A N 1
ATOM 557 C CA . MET A 1 74 ? 15.278 7.522 4.962 1.00 83.69 74 MET A CA 1
ATOM 558 C C . MET A 1 74 ? 15.160 8.229 6.324 1.00 83.69 74 MET A C 1
ATOM 560 O O . MET A 1 74 ? 15.474 7.579 7.325 1.00 83.69 74 MET A O 1
ATOM 564 N N . PRO A 1 75 ? 14.686 9.491 6.416 1.00 83.44 75 PRO A N 1
ATOM 565 C CA . PRO A 1 75 ? 14.466 10.147 7.706 1.00 83.44 75 PRO A CA 1
ATOM 566 C C . PRO A 1 75 ? 13.479 9.403 8.615 1.00 83.44 75 PRO A C 1
ATOM 568 O O . PRO A 1 75 ? 13.619 9.449 9.832 1.00 83.44 75 PRO A O 1
ATOM 571 N N . GLU A 1 76 ? 12.504 8.700 8.037 1.00 82.69 76 GLU A N 1
ATOM 572 C CA . GLU A 1 76 ? 11.430 8.022 8.772 1.00 82.69 76 GLU A CA 1
ATOM 573 C C . GLU A 1 76 ? 11.722 6.540 9.019 1.00 82.69 76 GLU A C 1
ATOM 575 O O . GLU A 1 76 ? 11.278 5.968 10.013 1.00 82.69 76 GLU A O 1
ATOM 580 N N . LEU A 1 77 ? 12.489 5.899 8.132 1.00 80.69 77 LEU A N 1
ATOM 581 C CA . LEU A 1 77 ? 12.937 4.518 8.317 1.00 80.69 77 LEU A CA 1
ATOM 582 C C . LEU A 1 77 ? 13.931 4.391 9.479 1.00 80.69 77 LEU A C 1
ATOM 584 O O . LEU A 1 77 ? 14.079 3.310 10.056 1.00 80.69 77 LEU A O 1
ATOM 588 N N . ALA A 1 78 ? 14.621 5.477 9.834 1.00 74.94 78 ALA A N 1
ATOM 589 C CA . ALA A 1 78 ? 15.510 5.508 10.983 1.00 74.94 78 ALA A CA 1
ATOM 590 C C . ALA A 1 78 ? 14.716 5.281 12.280 1.00 74.94 78 ALA A C 1
ATOM 592 O O . ALA A 1 78 ? 13.897 6.094 12.688 1.00 74.94 78 ALA A O 1
ATOM 593 N N . GLY A 1 79 ? 14.976 4.156 12.947 1.00 76.31 79 GLY A N 1
ATOM 594 C CA . GLY A 1 79 ? 14.339 3.820 14.222 1.00 76.31 79 GLY A CA 1
ATOM 595 C C . GLY A 1 79 ? 13.058 2.995 14.100 1.00 76.31 79 GLY A C 1
ATOM 596 O O . GLY A 1 79 ? 12.717 2.343 15.083 1.00 76.31 79 GLY A O 1
ATOM 597 N N . CYS A 1 80 ? 12.448 2.919 12.916 1.00 85.94 80 CYS A N 1
ATOM 598 C CA . CYS A 1 80 ? 11.267 2.100 12.658 1.00 85.94 80 CYS A CA 1
ATOM 599 C C . CYS A 1 80 ? 11.627 0.683 12.194 1.00 85.94 80 CYS A C 1
ATOM 601 O O . CYS A 1 80 ? 12.672 0.423 11.585 1.00 85.94 80 CYS A O 1
ATOM 603 N N . PHE A 1 81 ? 10.712 -0.236 12.459 1.00 89.19 81 PHE A N 1
ATOM 604 C CA . PHE A 1 81 ? 10.601 -1.498 11.758 1.00 89.19 81 PHE A CA 1
ATOM 605 C C . PHE A 1 81 ? 9.844 -1.290 10.440 1.00 89.19 81 PHE A C 1
ATOM 607 O O . PHE A 1 81 ? 8.974 -0.425 10.348 1.00 89.19 81 PHE A O 1
ATOM 614 N N . PHE A 1 82 ? 10.170 -2.055 9.402 1.00 90.38 82 PHE A N 1
ATOM 615 C CA . PHE A 1 82 ? 9.488 -1.976 8.115 1.00 90.38 82 PHE A CA 1
ATOM 616 C C . PHE A 1 82 ? 9.501 -3.303 7.356 1.00 90.38 82 PHE A C 1
ATOM 618 O O . PHE A 1 82 ? 10.405 -4.126 7.509 1.00 90.38 82 PHE A O 1
ATOM 625 N N . ALA A 1 83 ? 8.515 -3.490 6.487 1.00 89.69 83 ALA A N 1
ATOM 626 C CA . ALA A 1 83 ? 8.465 -4.581 5.526 1.00 89.69 83 ALA A CA 1
ATOM 627 C C . ALA A 1 83 ? 7.995 -4.058 4.170 1.00 89.69 83 ALA A C 1
ATOM 629 O O . ALA A 1 83 ? 6.942 -3.433 4.062 1.00 89.69 83 ALA A O 1
ATOM 630 N N . ALA A 1 84 ? 8.783 -4.331 3.133 1.00 89.38 84 ALA A N 1
ATOM 631 C CA . ALA A 1 84 ? 8.369 -4.118 1.755 1.00 89.38 84 ALA A CA 1
ATOM 632 C C . ALA A 1 84 ? 7.597 -5.341 1.253 1.00 89.38 84 ALA A C 1
ATOM 634 O O . ALA A 1 84 ? 7.909 -6.469 1.646 1.00 89.38 84 ALA A O 1
ATOM 635 N N . GLU A 1 85 ? 6.627 -5.124 0.366 1.00 90.00 85 GLU A N 1
ATOM 636 C CA . GLU A 1 85 ? 5.817 -6.199 -0.221 1.00 90.00 85 GLU A CA 1
ATOM 637 C C . GLU A 1 85 ? 5.124 -7.094 0.831 1.00 90.00 85 GLU A C 1
ATOM 639 O O . GLU A 1 85 ? 4.930 -8.296 0.622 1.00 90.00 85 GLU A O 1
ATOM 644 N N . HIS A 1 86 ? 4.746 -6.514 1.976 1.00 88.31 86 HIS A N 1
ATOM 645 C CA . HIS A 1 86 ? 4.126 -7.257 3.069 1.00 88.31 86 HIS A CA 1
ATOM 646 C C . HIS A 1 86 ? 2.729 -7.730 2.663 1.00 88.31 86 HIS A C 1
ATOM 648 O O . HIS A 1 86 ? 1.867 -6.935 2.278 1.00 88.31 86 HIS A O 1
ATOM 654 N N . LYS A 1 87 ? 2.503 -9.040 2.733 1.00 90.75 87 LYS A N 1
ATOM 655 C CA . LYS A 1 87 ? 1.212 -9.636 2.395 1.00 90.75 87 LYS A CA 1
ATOM 656 C C . LYS A 1 87 ? 0.260 -9.527 3.571 1.00 90.75 87 LYS A C 1
ATOM 658 O O . LYS A 1 87 ? 0.643 -9.789 4.702 1.00 90.75 87 LYS A O 1
ATOM 663 N N . ILE A 1 88 ? -0.989 -9.199 3.277 1.00 90.12 88 ILE A N 1
ATOM 664 C CA . ILE A 1 88 ? -2.071 -9.195 4.251 1.00 90.12 88 ILE A CA 1
ATOM 665 C C . ILE A 1 88 ? -3.128 -10.204 3.811 1.00 90.12 88 ILE A C 1
ATOM 667 O O . ILE A 1 88 ? -3.693 -10.081 2.724 1.00 90.12 88 ILE A O 1
ATOM 671 N N . GLY A 1 89 ? -3.339 -11.241 4.625 1.00 88.75 89 GLY A N 1
ATOM 672 C CA . GLY A 1 89 ? -4.174 -12.388 4.263 1.00 88.75 89 GLY A CA 1
ATOM 673 C C . GLY A 1 89 ? -3.685 -13.147 3.023 1.00 88.75 89 GLY A C 1
ATOM 674 O O . GLY A 1 89 ? -2.633 -12.874 2.440 1.00 88.75 89 GLY A O 1
ATOM 675 N N . ARG A 1 90 ? -4.483 -14.124 2.597 1.00 90.06 90 ARG A N 1
ATOM 676 C CA . ARG A 1 90 ? -4.314 -14.867 1.337 1.00 90.06 90 ARG A CA 1
ATOM 677 C C . ARG A 1 90 ? -5.672 -15.256 0.775 1.00 90.06 90 ARG A C 1
ATOM 679 O O . ARG A 1 90 ? -6.673 -15.176 1.475 1.00 90.06 90 ARG A O 1
ATOM 686 N N . ARG A 1 91 ? -5.721 -15.706 -0.477 1.00 86.12 91 ARG A N 1
ATOM 687 C CA . ARG A 1 91 ? -6.990 -16.043 -1.137 1.00 86.12 91 ARG A CA 1
ATOM 688 C C . ARG A 1 91 ? -7.796 -17.091 -0.365 1.00 86.12 91 ARG A C 1
ATOM 690 O O . ARG A 1 91 ? -9.012 -16.988 -0.288 1.00 86.12 91 ARG A O 1
ATOM 697 N N . GLU A 1 92 ? -7.119 -18.075 0.212 1.00 90.75 92 GLU A N 1
ATOM 698 C CA . GLU A 1 92 ? -7.734 -19.163 0.976 1.00 90.75 92 GLU A CA 1
ATOM 699 C C . GLU A 1 92 ? -8.084 -18.750 2.414 1.00 90.75 92 GLU A C 1
ATOM 701 O O . GLU A 1 92 ? -8.846 -19.439 3.086 1.00 90.75 92 GLU A O 1
ATOM 706 N N . GLN A 1 93 ? -7.487 -17.662 2.905 1.00 90.50 93 GLN A N 1
ATOM 707 C CA . GLN A 1 93 ? -7.635 -17.145 4.266 1.00 90.50 93 GLN A CA 1
ATOM 708 C C . GLN A 1 93 ? -7.563 -15.611 4.220 1.00 90.50 93 GLN A C 1
ATOM 710 O O . GLN A 1 93 ? -6.507 -15.033 4.516 1.00 90.50 93 GLN A O 1
ATOM 715 N N . PRO A 1 94 ? -8.635 -14.949 3.747 1.00 92.69 94 PRO A N 1
ATOM 716 C CA . PRO A 1 94 ? -8.674 -13.499 3.681 1.00 92.69 94 PRO A CA 1
ATOM 717 C C . PRO A 1 94 ? -8.712 -12.904 5.089 1.00 92.69 94 PRO A C 1
ATOM 719 O O . PRO A 1 94 ? -9.132 -13.546 6.054 1.00 92.69 94 PRO A O 1
ATOM 722 N N . VAL A 1 95 ? -8.287 -11.652 5.194 1.00 93.62 95 VAL A N 1
ATOM 723 C CA . VAL A 1 95 ? -8.524 -10.842 6.386 1.00 93.62 95 VAL A CA 1
ATOM 724 C C . VAL A 1 95 ? -9.984 -10.428 6.410 1.00 93.62 95 VAL A C 1
ATOM 726 O O . VAL A 1 95 ? -10.538 -10.055 5.376 1.00 93.62 95 VAL A O 1
ATOM 729 N N . ARG A 1 96 ? -10.579 -10.485 7.601 1.00 94.88 96 ARG A N 1
ATOM 730 C CA . ARG A 1 96 ? -11.906 -9.952 7.904 1.00 94.88 96 ARG A CA 1
ATOM 731 C C . ARG A 1 96 ? -11.736 -8.682 8.710 1.00 94.88 96 ARG A C 1
ATOM 733 O O . ARG A 1 96 ? -11.206 -8.748 9.816 1.00 94.88 96 ARG A O 1
ATOM 740 N N . ALA A 1 97 ? -12.176 -7.562 8.154 1.00 94.19 97 ALA A N 1
ATOM 741 C CA . ALA A 1 97 ? -12.184 -6.282 8.848 1.00 94.19 97 ALA A CA 1
ATOM 742 C C . ALA A 1 97 ? -13.612 -5.759 8.984 1.00 94.19 97 ALA A C 1
ATOM 744 O O . ALA A 1 97 ? -14.412 -5.878 8.053 1.00 94.19 97 ALA A O 1
ATOM 745 N N . GLN A 1 98 ? -13.920 -5.164 10.135 1.00 93.56 98 GLN A N 1
ATOM 746 C CA . GLN A 1 98 ? -15.213 -4.540 10.394 1.00 93.56 98 GLN A CA 1
ATOM 747 C C . GLN A 1 98 ? -15.056 -3.029 10.490 1.00 93.56 98 GLN A C 1
ATOM 749 O O . GLN A 1 98 ? -14.263 -2.532 11.281 1.00 93.56 98 GLN A O 1
ATOM 754 N N . ALA A 1 99 ? -15.840 -2.297 9.703 1.00 93.44 99 ALA A N 1
ATOM 755 C CA . ALA A 1 99 ? -15.851 -0.840 9.729 1.00 93.44 99 ALA A CA 1
ATOM 756 C C . ALA A 1 99 ? -17.224 -0.310 9.334 1.00 93.44 99 ALA A C 1
ATOM 758 O O . ALA A 1 99 ? -17.884 -0.857 8.455 1.00 93.44 99 ALA A O 1
ATOM 759 N N . CYS A 1 100 ? -17.676 0.765 9.982 1.00 91.25 100 CYS A N 1
ATOM 760 C CA . CYS A 1 100 ? -18.940 1.443 9.662 1.00 91.25 100 CYS A CA 1
ATOM 761 C C . CYS A 1 100 ? -20.178 0.519 9.568 1.00 91.25 100 CYS A C 1
ATOM 763 O O . CYS A 1 100 ? -21.115 0.814 8.815 1.00 91.25 100 CYS A O 1
ATOM 765 N N . GLY A 1 101 ? -20.188 -0.584 10.327 1.00 90.44 101 GLY A N 1
ATOM 766 C CA . GLY A 1 101 ? -21.266 -1.577 10.340 1.00 90.44 101 GLY A CA 1
ATOM 767 C C . GLY A 1 101 ? -21.265 -2.557 9.161 1.00 90.44 101 GLY A C 1
ATOM 768 O O . GLY A 1 101 ? -22.268 -3.236 8.954 1.00 90.44 101 GLY A O 1
ATOM 769 N N . VAL A 1 102 ? -20.182 -2.627 8.382 1.00 91.06 102 VAL A N 1
ATOM 770 C CA . VAL A 1 102 ? -19.986 -3.637 7.334 1.00 91.06 102 VAL A CA 1
ATOM 771 C C . VAL A 1 102 ? -18.778 -4.519 7.637 1.00 91.06 102 VAL A C 1
ATOM 773 O O . VAL A 1 102 ? -17.842 -4.088 8.310 1.00 91.06 102 VAL A O 1
ATOM 776 N N . GLU A 1 103 ? -18.807 -5.749 7.128 1.00 94.50 103 GLU A N 1
ATOM 777 C CA . GLU A 1 103 ? -17.685 -6.685 7.171 1.00 94.50 103 GLU A CA 1
ATOM 778 C C . GLU A 1 103 ? -17.103 -6.841 5.765 1.00 94.50 103 GLU A C 1
ATOM 780 O O . GLU A 1 103 ? -17.837 -7.078 4.804 1.00 94.50 103 GLU A O 1
ATOM 785 N N . LEU A 1 104 ? -15.787 -6.687 5.658 1.00 94.31 104 LEU A N 1
ATOM 786 C CA . LEU A 1 104 ? -15.034 -6.767 4.412 1.00 94.31 104 LEU A CA 1
ATOM 787 C C . LEU A 1 104 ? -14.070 -7.947 4.474 1.00 94.31 104 LEU A C 1
ATOM 789 O O . LEU A 1 104 ? -13.326 -8.090 5.446 1.00 94.31 104 LEU A O 1
ATOM 793 N N . GLU A 1 105 ? -14.037 -8.742 3.406 1.00 94.56 105 GLU A N 1
ATOM 794 C CA . GLU A 1 105 ? -13.075 -9.834 3.242 1.00 94.56 105 GLU A CA 1
ATOM 795 C C . GLU A 1 105 ? -12.074 -9.503 2.139 1.00 94.56 105 GLU A C 1
ATOM 797 O O . GLU A 1 105 ? -12.447 -9.332 0.981 1.00 94.56 105 GLU A O 1
ATOM 802 N N . PHE A 1 106 ? -10.785 -9.414 2.450 1.00 93.06 106 PHE A N 1
ATOM 803 C CA . PHE A 1 106 ? -9.780 -9.099 1.434 1.00 93.06 106 PHE A CA 1
ATOM 804 C C . PHE A 1 106 ? -8.423 -9.718 1.736 1.00 93.06 106 PHE A C 1
ATOM 806 O O . PHE A 1 106 ? -8.104 -10.122 2.850 1.00 93.06 106 PHE A O 1
ATOM 813 N N . TYR A 1 107 ? -7.600 -9.781 0.699 1.00 94.12 107 TYR A N 1
ATOM 814 C CA . TYR A 1 107 ? -6.183 -10.067 0.808 1.00 94.12 107 TYR A CA 1
ATOM 815 C C . TYR A 1 107 ? -5.428 -9.148 -0.146 1.00 94.12 107 TYR A C 1
ATOM 817 O O . TYR A 1 107 ? -5.992 -8.639 -1.118 1.00 94.12 107 TYR A O 1
ATOM 825 N N . GLY A 1 108 ? -4.144 -8.939 0.104 1.00 92.19 108 GLY A N 1
ATOM 826 C CA . GLY A 1 108 ? -3.335 -8.114 -0.776 1.00 92.19 108 GLY A CA 1
ATOM 827 C C . GLY A 1 108 ? -1.879 -8.045 -0.367 1.00 92.19 108 GLY A C 1
ATOM 828 O O . GLY A 1 108 ? -1.389 -8.850 0.424 1.00 92.19 108 GLY A O 1
ATOM 829 N N . ARG A 1 109 ? -1.177 -7.085 -0.959 1.00 94.06 109 ARG A N 1
ATOM 830 C CA . ARG A 1 109 ? 0.251 -6.869 -0.755 1.00 94.06 109 ARG A CA 1
ATOM 831 C C . ARG A 1 109 ? 0.520 -5.376 -0.661 1.00 94.06 109 ARG A C 1
ATOM 833 O O . ARG A 1 109 ? 0.310 -4.654 -1.635 1.00 94.06 109 ARG A O 1
ATOM 840 N N . MET A 1 110 ? 0.928 -4.934 0.517 1.00 93.12 110 MET A N 1
ATOM 841 C CA . MET A 1 110 ? 1.331 -3.558 0.784 1.00 93.12 110 MET A CA 1
ATOM 842 C C . MET A 1 110 ? 2.696 -3.300 0.161 1.00 93.12 110 MET A C 1
ATOM 844 O O . MET A 1 110 ? 3.585 -4.143 0.283 1.00 93.12 110 MET A O 1
ATOM 848 N N . ASP A 1 111 ? 2.875 -2.142 -0.469 1.00 92.50 111 ASP A N 1
ATOM 849 C CA . ASP A 1 111 ? 4.176 -1.767 -1.021 1.00 92.50 111 ASP A CA 1
ATOM 850 C C . ASP A 1 111 ? 5.204 -1.607 0.100 1.00 92.50 111 ASP A C 1
ATOM 852 O O . ASP A 1 111 ? 6.278 -2.213 0.048 1.00 92.50 111 ASP A O 1
ATOM 856 N N . LEU A 1 112 ? 4.854 -0.838 1.136 1.00 93.44 112 LEU A N 1
ATOM 857 C CA . LEU A 1 112 ? 5.680 -0.651 2.320 1.00 93.44 112 LEU A CA 1
ATOM 858 C C . LEU A 1 112 ? 4.816 -0.476 3.576 1.00 93.44 112 LEU A C 1
ATOM 860 O O . LEU A 1 112 ? 3.928 0.371 3.636 1.00 93.44 112 LEU A O 1
ATOM 864 N N . LEU A 1 113 ? 5.118 -1.278 4.591 1.00 94.56 113 LEU A N 1
ATOM 865 C CA . LEU A 1 113 ? 4.595 -1.176 5.948 1.00 94.56 113 LEU A CA 1
ATOM 866 C C . LEU A 1 113 ? 5.715 -0.684 6.860 1.00 94.56 113 LEU A C 1
ATOM 868 O O . LEU A 1 113 ? 6.823 -1.216 6.796 1.00 94.56 113 LEU A O 1
ATOM 872 N N . MET A 1 114 ? 5.431 0.293 7.714 1.00 94.12 114 MET A N 1
ATOM 873 C CA . MET A 1 114 ? 6.336 0.783 8.751 1.00 94.12 114 MET A CA 1
ATOM 874 C C . MET A 1 114 ? 5.647 0.750 10.111 1.00 94.12 114 MET A C 1
ATOM 876 O O . MET A 1 114 ? 4.457 1.032 10.206 1.00 94.12 114 MET A O 1
ATOM 880 N N . ALA A 1 115 ? 6.396 0.443 11.162 1.00 92.81 115 ALA A N 1
ATOM 881 C CA . ALA A 1 115 ? 5.903 0.422 12.532 1.00 92.81 115 ALA A CA 1
ATOM 882 C C . ALA A 1 115 ? 7.025 0.817 13.498 1.00 92.81 115 ALA A C 1
ATOM 884 O O . ALA A 1 115 ? 8.196 0.520 13.260 1.00 92.81 115 ALA A O 1
ATOM 885 N N . VAL A 1 116 ? 6.694 1.481 14.602 1.00 91.62 116 VAL A N 1
ATOM 886 C CA . VAL A 1 116 ? 7.689 1.811 15.645 1.00 91.62 116 VAL A CA 1
ATOM 887 C C . VAL A 1 116 ? 8.067 0.608 16.517 1.00 91.62 116 VAL A C 1
ATOM 889 O O . VAL A 1 116 ? 9.146 0.596 17.105 1.00 91.62 116 VAL A O 1
ATOM 892 N N . ASP A 1 117 ? 7.220 -0.424 16.549 1.00 89.69 117 ASP A N 1
ATOM 893 C CA . ASP A 1 117 ? 7.463 -1.685 17.252 1.00 89.69 117 ASP A CA 1
ATOM 894 C C . ASP A 1 117 ? 7.270 -2.857 16.281 1.00 89.69 117 ASP A C 1
ATOM 896 O O . ASP A 1 117 ? 6.581 -2.735 15.267 1.00 89.69 117 ASP A O 1
ATOM 900 N N . ARG A 1 118 ? 7.914 -3.986 16.577 1.00 86.00 118 ARG A N 1
ATOM 901 C CA . ARG A 1 118 ? 7.786 -5.219 15.801 1.00 86.00 118 ARG A CA 1
ATOM 902 C C . ARG A 1 118 ? 6.419 -5.871 16.006 1.00 86.00 118 ARG A C 1
ATOM 904 O O . ARG A 1 118 ? 5.886 -6.471 15.078 1.00 86.00 118 ARG A O 1
ATOM 911 N N . ASP A 1 119 ? 5.886 -5.772 17.218 1.00 87.75 119 ASP A N 1
ATOM 912 C CA . ASP A 1 119 ? 4.538 -6.200 17.559 1.00 87.75 119 ASP A CA 1
ATOM 913 C C . ASP A 1 119 ? 3.573 -5.054 17.236 1.00 87.75 119 ASP A C 1
ATOM 915 O O . ASP A 1 119 ? 3.565 -4.024 17.916 1.00 87.75 119 ASP A O 1
ATOM 919 N N . LEU A 1 120 ? 2.748 -5.231 16.198 1.00 87.50 120 LEU A N 1
ATOM 920 C CA . LEU A 1 120 ? 1.788 -4.215 15.752 1.00 87.50 120 LEU A CA 1
ATOM 921 C C . LEU A 1 120 ? 0.873 -3.737 16.887 1.00 87.50 120 LEU A C 1
ATOM 923 O O . LEU A 1 120 ? 0.526 -2.560 16.925 1.00 87.50 120 LEU A O 1
ATOM 927 N N . LYS A 1 121 ? 0.550 -4.605 17.854 1.00 90.56 121 LYS A N 1
ATOM 928 C CA . LYS A 1 121 ? -0.313 -4.263 18.998 1.00 90.56 121 LYS A CA 1
ATOM 929 C C . LYS A 1 121 ? 0.339 -3.294 19.975 1.00 90.56 121 LYS A C 1
ATOM 931 O O . LYS A 1 121 ? -0.353 -2.600 20.711 1.00 90.56 121 LYS A O 1
ATOM 936 N N . LYS A 1 122 ? 1.671 -3.270 20.004 1.00 90.31 122 LYS A N 1
ATOM 937 C CA . LYS A 1 122 ? 2.477 -2.355 20.822 1.00 90.31 122 LYS A CA 1
ATOM 938 C C . LYS A 1 122 ? 2.966 -1.155 20.023 1.00 90.31 122 LYS A C 1
ATOM 940 O O . LYS A 1 122 ? 3.566 -0.245 20.588 1.00 90.31 122 LYS A O 1
ATOM 945 N N . SER A 1 123 ? 2.740 -1.147 18.712 1.00 91.12 123 SER A N 1
ATOM 946 C CA . SER A 1 123 ? 3.204 -0.075 17.855 1.00 91.12 123 SER A CA 1
ATOM 947 C C . SER A 1 123 ? 2.260 1.120 17.936 1.00 91.12 123 SER A C 1
ATOM 949 O O . SER A 1 123 ? 1.216 1.145 17.294 1.00 91.12 123 SER A O 1
ATOM 951 N N . GLU A 1 124 ? 2.661 2.151 18.680 1.00 92.12 124 GLU A N 1
ATOM 952 C CA . GLU A 1 124 ? 1.908 3.413 18.812 1.00 92.12 124 GLU A CA 1
ATOM 953 C C . GLU A 1 124 ? 1.684 4.138 17.473 1.00 92.12 124 GLU A C 1
ATOM 955 O O . GLU A 1 124 ? 0.834 5.023 17.363 1.00 92.12 124 GLU A O 1
ATOM 960 N N . ARG A 1 125 ? 2.458 3.773 16.446 1.00 93.25 125 ARG A N 1
ATOM 961 C CA . ARG A 1 125 ? 2.348 4.312 15.097 1.00 93.25 125 ARG A CA 1
ATOM 962 C C . ARG A 1 125 ? 2.703 3.254 14.062 1.00 93.25 125 ARG A C 1
ATOM 964 O O . ARG A 1 125 ? 3.863 2.851 13.956 1.00 93.25 125 ARG A O 1
ATOM 971 N N . THR A 1 126 ? 1.713 2.895 13.252 1.00 95.12 126 THR A N 1
ATOM 972 C CA . THR A 1 126 ? 1.870 2.072 12.050 1.00 95.12 126 THR A CA 1
ATOM 973 C C . THR A 1 126 ? 1.569 2.921 10.819 1.00 95.12 126 THR A C 1
ATOM 975 O O . THR A 1 126 ? 0.616 3.692 10.825 1.00 95.12 126 THR A O 1
ATOM 978 N N . VAL A 1 127 ? 2.362 2.803 9.758 1.00 95.31 127 VAL A N 1
ATOM 979 C CA . VAL A 1 127 ? 2.181 3.550 8.508 1.00 95.31 127 VAL A CA 1
ATOM 980 C C . VAL A 1 127 ? 2.151 2.575 7.343 1.00 95.31 127 VAL A C 1
ATOM 982 O O . VAL A 1 127 ? 3.076 1.778 7.176 1.00 95.31 127 VAL A O 1
ATOM 985 N N . VAL A 1 128 ? 1.118 2.664 6.513 1.00 95.25 128 VAL A N 1
ATOM 986 C CA . VAL A 1 128 ? 1.055 1.986 5.220 1.00 95.25 128 VAL A CA 1
ATOM 987 C C . VAL A 1 128 ? 1.320 2.991 4.103 1.00 95.25 128 VAL A C 1
ATOM 989 O O . VAL A 1 128 ? 0.710 4.061 4.033 1.00 95.25 128 VAL A O 1
ATOM 992 N N . ILE A 1 129 ? 2.264 2.644 3.234 1.00 94.12 129 ILE A N 1
ATOM 993 C CA . ILE A 1 129 ? 2.752 3.498 2.156 1.00 94.12 129 ILE A CA 1
ATOM 994 C C . ILE A 1 129 ? 2.533 2.786 0.823 1.00 94.12 129 ILE A C 1
ATOM 996 O O . ILE A 1 129 ? 2.864 1.609 0.685 1.00 94.12 129 ILE A O 1
ATOM 1000 N N . ASP A 1 130 ? 1.999 3.518 -0.153 1.00 92.44 130 ASP A N 1
ATOM 1001 C CA . ASP A 1 130 ? 1.859 3.106 -1.555 1.00 92.44 130 ASP A CA 1
ATOM 1002 C C . ASP A 1 130 ? 2.700 4.028 -2.451 1.00 92.44 130 ASP A C 1
ATOM 1004 O O . ASP A 1 130 ? 2.719 5.253 -2.261 1.00 92.44 130 ASP A O 1
ATOM 1008 N N . PHE A 1 131 ? 3.431 3.445 -3.406 1.00 90.38 131 PHE A N 1
ATOM 1009 C CA . PHE A 1 131 ? 4.267 4.210 -4.328 1.00 90.38 131 PHE A CA 1
ATOM 1010 C C . PHE A 1 131 ? 3.530 4.512 -5.631 1.00 90.38 131 PHE A C 1
ATOM 1012 O O . PHE A 1 131 ? 3.084 3.620 -6.354 1.00 90.38 131 PHE A O 1
ATOM 1019 N N . LYS A 1 132 ? 3.502 5.791 -6.011 1.00 86.06 132 LYS A N 1
ATOM 1020 C CA . LYS A 1 132 ? 2.968 6.250 -7.296 1.00 86.06 132 LYS A CA 1
ATOM 1021 C C . LYS A 1 132 ? 4.095 6.678 -8.227 1.00 86.06 132 LYS A C 1
ATOM 1023 O O . LYS A 1 132 ? 4.971 7.451 -7.861 1.00 86.06 132 LYS A O 1
ATOM 1028 N N . THR A 1 133 ? 4.063 6.185 -9.462 1.00 74.62 133 THR A N 1
ATOM 1029 C CA . THR A 1 133 ? 5.044 6.527 -10.510 1.00 74.62 133 THR A CA 1
ATOM 1030 C C . THR A 1 133 ? 4.531 7.572 -11.501 1.00 74.62 133 THR A C 1
ATOM 1032 O O . THR A 1 133 ? 5.296 8.045 -12.337 1.00 74.62 133 THR A O 1
ATOM 1035 N N . SER A 1 134 ? 3.252 7.951 -11.417 1.00 71.56 134 SER A N 1
ATOM 1036 C CA . SER A 1 134 ? 2.619 8.968 -12.262 1.00 71.56 134 SER A CA 1
ATOM 1037 C C . SER A 1 134 ? 1.684 9.854 -11.435 1.00 71.56 134 SER A C 1
ATOM 1039 O O . SER A 1 134 ? 1.162 9.414 -10.411 1.00 71.56 134 SER A O 1
ATOM 1041 N N . GLY A 1 135 ? 1.494 11.103 -11.876 1.00 67.12 135 GLY A N 1
ATOM 1042 C CA . GLY A 1 135 ? 0.650 12.089 -11.189 1.00 67.12 135 GLY A CA 1
ATOM 1043 C C . GLY A 1 135 ? 1.238 12.619 -9.874 1.00 67.12 135 GLY A C 1
ATOM 1044 O O . GLY A 1 135 ? 2.278 12.163 -9.405 1.00 67.12 135 GLY A O 1
ATOM 1045 N N . ALA A 1 136 ? 0.585 13.616 -9.275 1.00 66.75 136 ALA A N 1
ATOM 1046 C CA . ALA A 1 136 ? 0.957 14.100 -7.946 1.00 66.75 136 ALA A CA 1
ATOM 1047 C C . ALA A 1 136 ? 0.618 13.052 -6.869 1.00 66.75 136 ALA A C 1
ATOM 1049 O O . ALA A 1 136 ? -0.390 12.353 -6.980 1.00 66.75 136 ALA A O 1
ATOM 1050 N N . ALA A 1 137 ? 1.421 12.970 -5.804 1.00 63.75 137 ALA A N 1
ATOM 1051 C CA . ALA A 1 137 ? 1.084 12.191 -4.612 1.00 63.75 137 ALA A CA 1
ATOM 1052 C C . ALA A 1 137 ? 0.028 12.942 -3.782 1.00 63.75 137 ALA A C 1
ATOM 1054 O O . ALA A 1 137 ? 0.343 13.577 -2.779 1.00 63.75 137 ALA A O 1
ATOM 1055 N N . ALA A 1 138 ? -1.226 12.928 -4.234 1.00 71.44 138 ALA A N 1
ATOM 1056 C CA . ALA A 1 138 ? -2.334 13.575 -3.542 1.00 71.44 138 ALA A CA 1
ATOM 1057 C C . ALA A 1 138 ? -3.213 12.523 -2.855 1.00 71.44 138 ALA A C 1
ATOM 1059 O O . ALA A 1 138 ? -4.009 11.840 -3.496 1.00 71.44 138 ALA A O 1
ATOM 1060 N N . LEU A 1 139 ? -3.075 12.419 -1.535 1.00 74.44 139 LEU A N 1
ATOM 1061 C CA . LEU A 1 139 ? -3.986 11.664 -0.682 1.00 74.44 139 LEU A CA 1
ATOM 1062 C C . LEU A 1 139 ? -4.756 12.667 0.180 1.00 74.44 139 LEU A C 1
ATOM 1064 O O . LEU A 1 139 ? -4.162 13.339 1.020 1.00 74.44 139 LEU A O 1
ATOM 1068 N N . GLY A 1 140 ? -6.060 12.798 -0.053 1.00 73.94 140 GLY A N 1
ATOM 1069 C CA . GLY A 1 140 ? -6.933 13.682 0.716 1.00 73.94 140 GLY A CA 1
ATOM 1070 C C . GLY A 1 140 ? -8.351 13.130 0.778 1.00 73.94 140 GLY A C 1
ATOM 1071 O O . GLY A 1 140 ? -8.730 12.295 -0.039 1.00 73.94 140 GLY A O 1
ATOM 1072 N N . GLU A 1 141 ? -9.155 13.607 1.727 1.00 66.50 141 GLU A N 1
ATOM 1073 C CA . GLU A 1 141 ? -10.530 13.120 1.924 1.00 66.50 141 GLU A CA 1
ATOM 1074 C C . GLU A 1 141 ? -11.365 13.191 0.643 1.00 66.50 141 GLU A C 1
ATOM 1076 O O . GLU A 1 141 ? -12.075 12.251 0.299 1.00 66.50 141 GLU A O 1
ATOM 1081 N N . VAL A 1 142 ? -11.225 14.278 -0.123 1.00 63.62 142 VAL A N 1
ATOM 1082 C CA . VAL A 1 142 ? -11.955 14.460 -1.382 1.00 63.62 142 VAL A CA 1
ATOM 1083 C C . VAL A 1 142 ? -11.568 13.399 -2.416 1.00 63.62 142 VAL A C 1
ATOM 1085 O O . VAL A 1 142 ? -12.455 12.855 -3.073 1.00 63.62 142 VAL A O 1
ATOM 1088 N N . SER A 1 143 ? -10.278 13.079 -2.574 1.00 70.50 143 SER A N 1
ATOM 1089 C CA . SER A 1 143 ? -9.845 12.061 -3.541 1.00 70.50 143 SER A CA 1
ATOM 1090 C C . SER A 1 143 ? -10.257 10.656 -3.103 1.00 70.50 143 SER A C 1
ATOM 1092 O O . SER A 1 143 ? -10.760 9.881 -3.921 1.00 70.50 143 SER A O 1
ATOM 1094 N N . LEU A 1 144 ? -10.162 10.367 -1.804 1.00 72.12 144 LEU A N 1
ATOM 1095 C CA . LEU A 1 144 ? -10.568 9.091 -1.224 1.00 72.12 144 LEU A CA 1
ATOM 1096 C C . LEU A 1 144 ? -12.074 8.840 -1.372 1.00 72.12 144 LEU A C 1
ATOM 1098 O O . LEU A 1 144 ? -12.489 7.810 -1.899 1.00 72.12 144 LEU A O 1
ATOM 1102 N N . VAL A 1 145 ? -12.893 9.800 -0.937 1.00 64.75 145 VAL A N 1
ATOM 1103 C CA . VAL A 1 145 ? -14.354 9.660 -0.861 1.00 64.75 145 VAL A CA 1
ATOM 1104 C C . VAL A 1 145 ? -14.994 9.767 -2.244 1.00 64.75 145 VAL A C 1
ATOM 1106 O O . VAL A 1 145 ? -15.924 9.020 -2.547 1.00 64.75 145 VAL A O 1
ATOM 1109 N N . ARG A 1 146 ? -14.520 10.681 -3.107 1.00 66.69 146 ARG A N 1
ATOM 1110 C CA . ARG A 1 146 ? -15.161 10.918 -4.414 1.00 66.69 146 ARG A CA 1
ATOM 1111 C C . ARG A 1 146 ? -14.617 10.043 -5.534 1.00 66.69 146 ARG A C 1
ATOM 1113 O O . ARG A 1 146 ? -15.386 9.649 -6.405 1.00 66.69 146 ARG A O 1
ATOM 1120 N N . LYS A 1 147 ? -13.308 9.774 -5.551 1.00 69.94 147 LYS A N 1
ATOM 1121 C CA . LYS A 1 147 ? -12.657 9.058 -6.662 1.00 69.94 147 LYS A CA 1
ATOM 1122 C C . LYS A 1 147 ? -12.272 7.621 -6.316 1.00 69.94 147 LYS A C 1
ATOM 1124 O O . LYS A 1 147 ? -11.906 6.866 -7.212 1.00 69.94 147 LYS A O 1
ATOM 1129 N N . GLY A 1 148 ? -12.334 7.239 -5.038 1.00 71.19 148 GLY A N 1
ATOM 1130 C CA . GLY A 1 148 ? -11.810 5.955 -4.568 1.00 71.19 148 GLY A CA 1
ATOM 1131 C C . GLY A 1 148 ? -10.281 5.867 -4.647 1.00 71.19 148 GLY A C 1
ATOM 1132 O O . GLY A 1 148 ? -9.714 4.784 -4.487 1.00 71.19 148 GLY A O 1
ATOM 1133 N N . GLU A 1 149 ? -9.598 6.990 -4.895 1.00 77.38 149 GLU A N 1
ATOM 1134 C CA . GLU A 1 149 ? -8.139 7.059 -4.928 1.00 77.38 149 GLU A CA 1
ATOM 1135 C C . GLU A 1 149 ? -7.615 6.788 -3.513 1.00 77.38 149 GLU A C 1
ATOM 1137 O O . GLU A 1 149 ? -7.906 7.527 -2.581 1.00 77.38 149 GLU A O 1
ATOM 1142 N N . GLY A 1 150 ? -6.869 5.697 -3.330 1.00 83.12 150 GLY A N 1
ATOM 1143 C CA . GLY A 1 150 ? -6.379 5.294 -2.008 1.00 83.12 150 GLY A CA 1
ATOM 1144 C C . GLY A 1 150 ? -7.287 4.336 -1.235 1.00 83.12 150 GLY A C 1
ATOM 1145 O O . GLY A 1 150 ? -6.918 3.948 -0.130 1.00 83.12 150 GLY A O 1
ATOM 1146 N N . LEU A 1 151 ? -8.399 3.855 -1.816 1.00 88.81 151 LEU A N 1
ATOM 1147 C CA . LEU A 1 151 ? -9.212 2.785 -1.209 1.00 88.81 151 LEU A CA 1
ATOM 1148 C C . LEU A 1 151 ? -8.367 1.547 -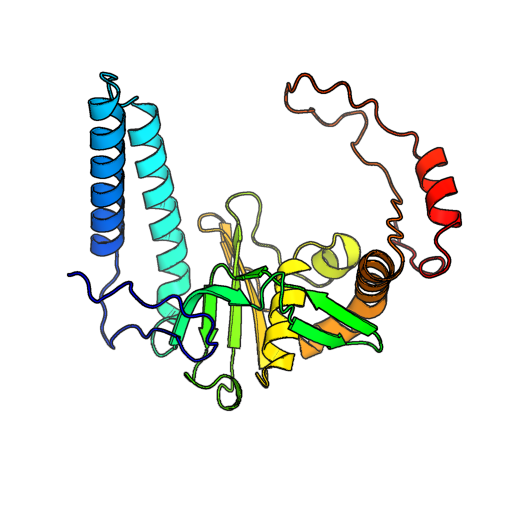0.859 1.00 88.81 151 LEU A C 1
ATOM 1150 O O . LEU A 1 151 ? -8.577 0.918 0.170 1.00 88.81 151 LEU A O 1
ATOM 1154 N N . GLN A 1 152 ? -7.365 1.225 -1.678 1.00 90.44 152 GLN A N 1
ATOM 1155 C CA . GLN A 1 152 ? -6.423 0.144 -1.390 1.00 90.44 152 GLN A CA 1
ATOM 1156 C C . GLN A 1 152 ? -5.675 0.353 -0.060 1.00 90.44 152 GLN A C 1
ATOM 1158 O O . GLN A 1 152 ? -5.577 -0.583 0.730 1.00 90.44 152 GLN A O 1
ATOM 1163 N N . LEU A 1 153 ? -5.197 1.575 0.215 1.00 93.50 153 LEU A N 1
ATOM 1164 C CA . LEU A 1 153 ? -4.535 1.905 1.482 1.00 93.50 153 LEU A CA 1
ATOM 1165 C C . LEU A 1 153 ? -5.507 1.800 2.663 1.00 93.50 153 LEU A C 1
ATOM 1167 O O . LEU A 1 153 ? -5.116 1.310 3.716 1.00 93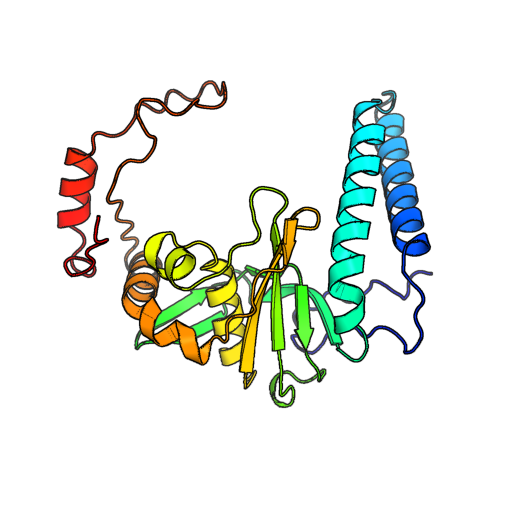.50 153 LEU A O 1
ATOM 1171 N N . VAL A 1 154 ? -6.772 2.197 2.477 1.00 94.50 154 VAL A N 1
ATOM 1172 C CA . VAL A 1 154 ? -7.822 2.045 3.501 1.00 94.50 154 VAL A CA 1
ATOM 1173 C C . VAL A 1 154 ? -8.043 0.582 3.845 1.00 94.50 154 VAL A C 1
ATOM 1175 O O . VAL A 1 154 ? -8.065 0.239 5.020 1.00 94.50 154 VAL A O 1
ATOM 1178 N N . LEU A 1 155 ? -8.170 -0.293 2.843 1.00 94.88 155 LEU A N 1
ATOM 1179 C CA . LEU A 1 155 ? -8.345 -1.726 3.086 1.00 94.88 155 LEU A CA 1
ATOM 1180 C C . LEU A 1 155 ? -7.145 -2.300 3.846 1.00 94.88 155 LEU A C 1
ATOM 1182 O O . LEU A 1 155 ? -7.319 -3.011 4.830 1.00 94.88 155 LEU A O 1
ATOM 1186 N N . TYR A 1 156 ? -5.923 -1.943 3.453 1.00 95.38 156 TYR A N 1
ATOM 1187 C CA . TYR A 1 156 ? -4.728 -2.358 4.186 1.00 95.38 156 TYR A CA 1
ATOM 1188 C C . TYR A 1 156 ? -4.724 -1.866 5.631 1.00 95.38 156 TYR A C 1
ATOM 1190 O O . TYR A 1 156 ? -4.446 -2.650 6.536 1.00 95.38 156 TYR A O 1
ATOM 1198 N N . ALA A 1 157 ? -5.090 -0.608 5.856 1.00 95.62 157 ALA A N 1
ATOM 1199 C CA . ALA A 1 157 ? -5.141 -0.025 7.184 1.00 95.62 157 ALA A CA 1
ATOM 1200 C C . ALA A 1 157 ? -6.220 -0.669 8.074 1.00 95.62 157 ALA A C 1
ATOM 1202 O O . ALA A 1 157 ? -5.914 -1.038 9.204 1.00 95.62 157 ALA A O 1
ATOM 1203 N N . LEU A 1 158 ? -7.422 -0.923 7.545 1.00 95.94 158 LEU A N 1
ATOM 1204 C CA . LEU A 1 158 ? -8.479 -1.687 8.226 1.00 95.94 158 LEU A CA 1
ATOM 1205 C C . LEU A 1 158 ? -8.027 -3.109 8.581 1.00 95.94 158 LEU A C 1
ATOM 1207 O O . LEU A 1 158 ? -8.354 -3.644 9.641 1.00 95.94 158 LEU A O 1
ATOM 1211 N N . GLY A 1 159 ? -7.256 -3.741 7.696 1.00 94.62 159 GLY A N 1
ATOM 1212 C CA . GLY A 1 159 ? -6.700 -5.060 7.961 1.00 94.62 159 GLY A CA 1
ATOM 1213 C C . GLY A 1 159 ? -5.673 -5.034 9.095 1.00 94.62 159 GLY A C 1
ATOM 1214 O O . GLY A 1 159 ? -5.717 -5.892 9.970 1.00 94.62 159 GLY A O 1
ATOM 1215 N N . LEU A 1 160 ? -4.783 -4.038 9.118 1.00 94.94 160 LEU A N 1
ATOM 1216 C CA . LEU A 1 160 ? -3.800 -3.847 10.192 1.00 94.94 160 LEU A CA 1
ATOM 1217 C C . LEU A 1 160 ? -4.470 -3.547 11.542 1.00 94.94 160 LEU A C 1
ATOM 1219 O O . LEU A 1 160 ? -4.076 -4.124 12.556 1.00 94.94 160 LEU A O 1
ATOM 1223 N N . GLU A 1 161 ? -5.510 -2.713 11.550 1.00 94.56 161 GLU A N 1
ATOM 1224 C CA . GLU A 1 161 ? -6.354 -2.458 12.726 1.00 94.56 161 GLU A CA 1
ATOM 1225 C C . GLU A 1 161 ? -6.998 -3.758 13.238 1.00 94.56 161 GLU A C 1
ATOM 1227 O O . GLU A 1 161 ? -6.960 -4.047 14.432 1.00 94.56 161 GLU A O 1
ATOM 1232 N N . SER A 1 162 ? -7.470 -4.623 12.332 1.00 91.75 162 SER A N 1
ATOM 1233 C CA . SER A 1 162 ? -8.025 -5.944 12.682 1.00 91.75 162 SER A CA 1
ATOM 1234 C C . SER A 1 162 ? -6.985 -6.908 13.277 1.00 91.75 162 SER A C 1
ATOM 1236 O O . SER A 1 162 ? -7.341 -7.822 14.021 1.00 91.75 162 SER A O 1
ATOM 1238 N N . PHE A 1 163 ? -5.691 -6.698 13.006 1.00 90.06 163 PHE A N 1
ATOM 1239 C CA . PHE A 1 163 ? -4.585 -7.394 13.683 1.00 90.06 163 PHE A CA 1
ATOM 1240 C C . PHE A 1 163 ? -4.165 -6.739 15.011 1.00 90.06 163 PHE A C 1
ATOM 1242 O O . PHE A 1 163 ? -3.305 -7.272 15.721 1.00 90.06 163 PHE A O 1
ATOM 1249 N N . GLY A 1 164 ? -4.810 -5.633 15.383 1.00 90.50 164 GLY A N 1
ATOM 1250 C CA . GLY A 1 164 ? -4.635 -4.931 16.647 1.00 90.50 164 GLY A CA 1
ATOM 1251 C C . GLY A 1 164 ? -3.681 -3.742 16.588 1.00 90.50 164 GLY A C 1
ATOM 1252 O O . GLY A 1 164 ? -3.265 -3.286 17.649 1.00 90.50 164 GLY A O 1
ATOM 1253 N N . ALA A 1 165 ? -3.321 -3.243 15.400 1.00 94.00 165 ALA A N 1
ATOM 1254 C CA . ALA A 1 165 ? -2.578 -1.989 15.295 1.00 94.00 165 ALA A CA 1
ATOM 1255 C C . ALA A 1 165 ? -3.442 -0.833 15.844 1.00 94.00 165 ALA A C 1
ATOM 1257 O O . ALA A 1 165 ? -4.516 -0.590 15.296 1.00 94.00 165 ALA A O 1
ATOM 1258 N N . PRO A 1 166 ? -3.005 -0.115 16.895 1.00 92.50 166 PRO A N 1
ATOM 1259 C CA . PRO A 1 166 ? -3.847 0.865 17.582 1.00 92.50 166 PRO A CA 1
ATOM 1260 C C . PRO A 1 166 ? -4.035 2.156 16.785 1.00 92.50 166 PRO A C 1
ATOM 1262 O O . PRO A 1 166 ? -4.997 2.869 17.010 1.00 92.50 166 PRO A O 1
ATOM 1265 N N . ARG A 1 167 ? -3.102 2.487 15.885 1.00 94.62 167 ARG A N 1
ATOM 1266 C CA . ARG A 1 167 ? -3.183 3.678 15.041 1.00 94.62 167 ARG A CA 1
ATOM 1267 C C . ARG A 1 167 ? -2.480 3.429 13.719 1.00 94.62 167 ARG A C 1
ATOM 1269 O O . ARG A 1 167 ? -1.273 3.164 13.694 1.00 94.62 167 ARG A O 1
ATOM 1276 N N . VAL A 1 168 ? -3.232 3.542 12.627 1.00 96.31 168 VAL A N 1
ATOM 1277 C CA . VAL A 1 168 ? -2.717 3.330 11.272 1.00 96.31 168 VAL A CA 1
ATOM 1278 C C . VAL A 1 168 ? -2.810 4.610 10.451 1.00 96.31 168 VAL A C 1
ATOM 1280 O O . VAL A 1 168 ? -3.877 5.200 10.289 1.00 96.31 168 VAL A O 1
ATOM 1283 N N . GLU A 1 169 ? -1.668 5.026 9.924 1.00 95.56 169 GLU A N 1
ATOM 1284 C CA . GLU A 1 169 ? -1.504 6.149 9.014 1.00 95.56 169 GLU A CA 1
ATOM 1285 C C . GLU A 1 169 ? -1.391 5.667 7.564 1.00 95.56 169 GLU A C 1
ATOM 1287 O O . GLU A 1 169 ? -0.752 4.655 7.272 1.00 95.56 169 GLU A O 1
ATOM 1292 N N . LEU A 1 170 ? -1.987 6.417 6.645 1.00 94.69 170 LEU A N 1
ATOM 1293 C CA . LEU A 1 170 ? -1.995 6.159 5.214 1.00 94.69 170 LEU A CA 1
ATOM 1294 C C . LEU A 1 170 ? -1.183 7.240 4.512 1.00 94.69 170 LEU A C 1
ATOM 1296 O O . LEU A 1 170 ? -1.392 8.434 4.748 1.00 94.69 170 LEU A O 1
ATOM 1300 N N . ARG A 1 171 ? -0.302 6.838 3.594 1.00 92.44 171 ARG A N 1
ATOM 1301 C CA . ARG A 1 171 ? 0.488 7.791 2.813 1.00 92.44 171 ARG A CA 1
ATOM 1302 C C . ARG A 1 171 ? 0.765 7.301 1.401 1.00 92.44 171 ARG A C 1
ATOM 1304 O O . ARG A 1 171 ? 0.956 6.113 1.160 1.00 92.44 171 ARG A O 1
ATOM 1311 N N . MET A 1 172 ? 0.835 8.238 0.464 1.00 91.81 172 MET A N 1
ATOM 1312 C CA . MET A 1 172 ? 1.316 7.989 -0.891 1.00 91.81 172 MET A CA 1
ATOM 1313 C C . MET A 1 172 ? 2.654 8.686 -1.104 1.00 91.81 172 MET A C 1
ATOM 1315 O O . MET A 1 172 ? 2.836 9.837 -0.703 1.00 91.81 172 MET A O 1
ATOM 1319 N N . ILE A 1 173 ? 3.587 8.008 -1.767 1.00 91.38 173 ILE A N 1
ATOM 1320 C CA . ILE A 1 173 ? 4.875 8.590 -2.148 1.00 91.38 173 ILE A CA 1
ATOM 1321 C C . ILE A 1 173 ? 5.022 8.525 -3.656 1.00 91.38 173 ILE A C 1
ATOM 1323 O O . ILE A 1 173 ? 4.992 7.450 -4.251 1.00 91.38 173 ILE A O 1
ATOM 1327 N N . ASN A 1 174 ? 5.251 9.680 -4.268 1.00 90.38 174 ASN A N 1
ATOM 1328 C CA . ASN A 1 174 ? 5.776 9.759 -5.615 1.00 90.38 174 ASN A CA 1
ATOM 1329 C C . ASN A 1 174 ? 7.272 10.103 -5.538 1.00 90.38 174 ASN A C 1
ATOM 1331 O O . ASN A 1 174 ? 7.626 11.165 -5.023 1.00 90.38 174 ASN A O 1
ATOM 1335 N N . PRO A 1 175 ? 8.168 9.259 -6.075 1.00 86.69 175 PRO A N 1
ATOM 1336 C CA . PRO A 1 175 ? 9.604 9.516 -6.004 1.00 86.69 175 PRO A CA 1
ATOM 1337 C C . PRO A 1 175 ? 10.074 10.812 -6.680 1.00 86.69 175 PRO A C 1
ATOM 1339 O O . PRO A 1 175 ? 11.168 11.283 -6.387 1.00 86.69 175 PRO A O 1
ATOM 1342 N N . VAL A 1 176 ? 9.269 11.365 -7.592 1.00 85.25 176 VAL A N 1
ATOM 1343 C CA . VAL A 1 176 ? 9.544 12.599 -8.343 1.00 85.25 176 VAL A CA 1
ATOM 1344 C C . VAL A 1 176 ? 8.734 13.775 -7.797 1.00 85.25 176 VAL A C 1
ATOM 1346 O O . VAL A 1 176 ? 9.266 14.870 -7.650 1.00 85.25 176 VAL A O 1
ATOM 1349 N N . ALA A 1 177 ? 7.448 13.563 -7.498 1.00 84.56 177 ALA A N 1
ATOM 1350 C CA . ALA A 1 177 ? 6.532 14.629 -7.075 1.00 84.56 177 ALA A CA 1
ATOM 1351 C C . ALA A 1 177 ? 6.461 14.832 -5.548 1.00 84.56 177 ALA A C 1
ATOM 1353 O O . ALA A 1 177 ? 5.776 15.743 -5.089 1.00 84.56 177 ALA A O 1
ATOM 1354 N N . GLY A 1 178 ? 7.153 14.003 -4.762 1.00 86.94 178 GLY A N 1
ATOM 1355 C CA . GLY A 1 178 ? 7.173 14.078 -3.303 1.00 86.94 178 GLY A CA 1
ATOM 1356 C C . GLY A 1 178 ? 6.128 13.188 -2.626 1.00 86.94 178 GLY A C 1
ATOM 1357 O O . GLY A 1 178 ? 5.542 12.292 -3.234 1.00 86.94 178 GLY A O 1
ATOM 1358 N N . ALA A 1 179 ? 5.917 13.415 -1.332 1.00 85.88 179 ALA A N 1
ATOM 1359 C CA . ALA A 1 179 ? 4.994 12.633 -0.515 1.00 85.88 179 ALA A CA 1
ATOM 1360 C C . ALA A 1 179 ? 3.681 13.378 -0.257 1.00 85.88 179 ALA A C 1
ATOM 1362 O O . ALA A 1 179 ? 3.676 14.600 -0.107 1.00 85.88 179 ALA A O 1
ATOM 1363 N N . SER A 1 180 ? 2.587 12.626 -0.135 1.00 84.88 180 SER A N 1
ATOM 1364 C CA . SER A 1 180 ? 1.316 13.161 0.346 1.00 84.88 180 SER A CA 1
ATOM 1365 C C . SER A 1 180 ? 1.393 13.523 1.832 1.00 84.88 180 SER A C 1
ATOM 1367 O O . SER A 1 180 ? 2.263 13.037 2.571 1.00 84.88 180 SER A O 1
ATOM 1369 N N . SER A 1 181 ? 0.417 14.309 2.291 1.00 85.31 181 SER A N 1
ATOM 1370 C CA . SER A 1 181 ? 0.054 14.348 3.708 1.00 85.31 181 SER A CA 1
ATOM 1371 C C . SER A 1 181 ? -0.298 12.944 4.204 1.00 85.31 181 SER A C 1
ATOM 1373 O O . SER A 1 181 ? -0.816 12.118 3.443 1.00 85.31 181 SER A O 1
ATOM 1375 N N . SER A 1 182 ? 0.008 12.683 5.473 1.00 88.75 182 SER A N 1
ATOM 1376 C CA . SER A 1 182 ? -0.434 11.471 6.160 1.00 88.75 182 SER A CA 1
ATOM 1377 C C . SER A 1 182 ? -1.898 11.632 6.568 1.00 88.75 182 SER A C 1
ATOM 1379 O O . SER A 1 182 ? -2.271 12.702 7.050 1.00 88.75 182 SER A O 1
ATOM 1381 N N . LEU A 1 183 ? -2.715 10.599 6.366 1.00 91.69 183 LEU A N 1
ATOM 1382 C CA . LEU A 1 183 ? -4.090 10.533 6.872 1.00 91.69 183 LEU A CA 1
ATOM 1383 C C . LEU A 1 183 ? -4.181 9.444 7.937 1.00 91.69 183 LEU A C 1
ATOM 1385 O O . LEU A 1 183 ? -3.624 8.366 7.749 1.00 91.69 183 LEU A O 1
ATOM 1389 N N . VAL A 1 184 ? -4.902 9.691 9.026 1.00 93.94 184 VAL A N 1
ATOM 1390 C CA . VAL A 1 184 ? -5.129 8.685 10.070 1.00 93.94 184 VAL A CA 1
ATOM 1391 C C . VAL A 1 184 ? -6.426 7.944 9.768 1.00 93.94 184 VAL A C 1
ATOM 1393 O O . VAL A 1 184 ? -7.450 8.569 9.500 1.00 93.94 184 VAL A O 1
ATOM 1396 N N . LEU A 1 185 ? -6.393 6.610 9.819 1.00 94.25 185 LEU A N 1
ATOM 1397 C CA . LEU A 1 185 ? -7.540 5.759 9.497 1.00 94.25 185 LEU A CA 1
ATOM 1398 C C . LEU A 1 185 ? -8.798 6.140 10.296 1.00 94.25 185 LEU A C 1
ATOM 1400 O O . LEU A 1 185 ? -9.860 6.336 9.711 1.00 94.25 185 LEU A O 1
ATOM 1404 N N . GLU A 1 186 ? -8.663 6.289 11.613 1.00 92.56 186 GLU A N 1
ATOM 1405 C CA . GLU A 1 186 ? -9.768 6.606 12.529 1.00 92.56 186 GLU A CA 1
ATOM 1406 C C . GLU A 1 186 ? -10.498 7.908 12.159 1.00 92.56 186 GLU A C 1
ATOM 1408 O O . GLU A 1 186 ? -11.713 8.009 12.320 1.00 92.56 186 GLU A O 1
ATOM 1413 N N . GLU A 1 187 ? -9.767 8.889 11.623 1.00 91.44 187 GLU A N 1
ATOM 1414 C CA . GLU A 1 187 ? -10.301 10.198 11.237 1.00 91.44 187 GLU A CA 1
ATOM 1415 C C . GLU A 1 18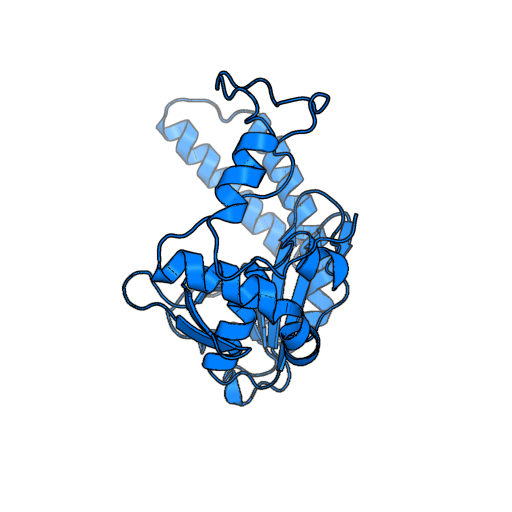7 ? -11.106 10.114 9.930 1.00 91.44 187 GLU A C 1
ATOM 1417 O O . GLU A 1 187 ? -12.124 10.789 9.777 1.00 91.44 187 GLU A O 1
ATOM 1422 N N . ILE A 1 188 ? -10.690 9.250 8.998 1.00 90.06 188 ILE A N 1
ATOM 1423 C CA . ILE A 1 188 ? -11.278 9.172 7.652 1.00 90.06 188 ILE A CA 1
ATOM 1424 C C . ILE A 1 188 ? -12.360 8.094 7.514 1.00 90.06 188 ILE A C 1
ATOM 1426 O O . ILE A 1 188 ? -13.283 8.262 6.715 1.00 90.06 188 ILE A O 1
ATOM 1430 N N . VAL A 1 189 ? -12.283 6.991 8.271 1.00 90.88 189 VAL A N 1
ATOM 1431 C CA . VAL A 1 189 ? -13.198 5.837 8.148 1.00 90.88 189 VAL A CA 1
ATOM 1432 C C . VAL A 1 189 ? -14.676 6.221 8.244 1.00 90.88 189 VAL A C 1
ATOM 1434 O O . VAL A 1 189 ? -15.438 5.753 7.393 1.00 90.88 189 VAL A O 1
ATOM 1437 N N . PRO A 1 190 ? -15.118 7.095 9.173 1.00 88.62 190 PRO A N 1
ATOM 1438 C CA . PRO A 1 190 ? -16.524 7.490 9.253 1.00 88.62 190 PRO A CA 1
ATOM 1439 C C . PRO A 1 190 ? -17.078 8.059 7.936 1.00 88.62 190 PRO A C 1
ATOM 1441 O O . PRO A 1 190 ? -18.207 7.744 7.556 1.00 88.62 190 PRO A O 1
ATOM 1444 N N . GLY A 1 191 ? -16.271 8.832 7.200 1.00 84.94 191 GLY A N 1
ATOM 1445 C CA . GLY A 1 191 ? -16.646 9.416 5.907 1.00 84.94 191 GLY A CA 1
ATOM 1446 C C . GLY A 1 191 ? -16.694 8.414 4.748 1.00 84.94 191 GLY A C 1
ATOM 1447 O O . GLY A 1 191 ? -17.243 8.716 3.689 1.00 84.94 191 GLY A O 1
ATOM 1448 N N . LEU A 1 192 ? -16.156 7.205 4.937 1.00 87.25 192 LEU A N 1
ATOM 1449 C CA . LEU A 1 192 ? -16.060 6.174 3.901 1.00 87.25 192 LEU A CA 1
ATOM 1450 C C . LEU A 1 192 ? -17.213 5.172 3.925 1.00 87.25 192 LEU A C 1
ATOM 1452 O O . LEU A 1 192 ? -17.273 4.314 3.044 1.00 87.25 192 LEU A O 1
ATOM 1456 N N . GLN A 1 193 ? -18.154 5.281 4.870 1.00 86.88 193 GLN A N 1
ATOM 1457 C CA . GLN A 1 193 ? -19.268 4.336 4.999 1.00 86.88 193 GLN A CA 1
ATOM 1458 C C . GLN A 1 193 ? -19.989 4.035 3.667 1.00 86.88 193 GLN A C 1
ATOM 1460 O O . GLN A 1 193 ? -20.206 2.850 3.390 1.00 86.88 193 GLN A O 1
ATOM 1465 N N . PRO A 1 194 ? -20.342 5.022 2.814 1.00 81.88 194 PRO A N 1
ATOM 1466 C CA . PRO A 1 194 ? -20.992 4.730 1.538 1.00 81.88 194 PRO A CA 1
ATOM 1467 C C . PRO A 1 194 ? -20.119 3.852 0.637 1.00 81.88 194 PRO A C 1
ATOM 1469 O O . PRO A 1 194 ? -20.599 2.857 0.100 1.00 81.88 194 PRO A O 1
ATOM 1472 N N . LEU A 1 195 ? -18.824 4.164 0.536 1.00 84.19 195 LEU A N 1
ATOM 1473 C CA . LEU A 1 195 ? -17.869 3.419 -0.282 1.00 84.19 195 LEU A CA 1
ATOM 1474 C C . LEU A 1 195 ? -17.686 1.984 0.232 1.00 84.19 195 LEU A C 1
ATOM 1476 O O . LEU A 1 195 ? -17.732 1.040 -0.555 1.00 84.19 195 LEU A O 1
ATOM 1480 N N . LEU A 1 196 ? -17.549 1.794 1.547 1.00 88.62 196 LEU A N 1
ATOM 1481 C CA . LEU A 1 196 ? -17.395 0.461 2.140 1.00 88.62 196 LEU A CA 1
ATOM 1482 C C . LEU A 1 196 ? -18.649 -0.409 1.941 1.00 88.62 196 LEU A C 1
ATOM 1484 O O . LEU A 1 196 ? -18.531 -1.614 1.702 1.00 88.62 196 LEU A O 1
ATOM 1488 N N . ARG A 1 197 ? -19.850 0.189 1.950 1.00 85.31 197 ARG A N 1
ATOM 1489 C CA . ARG A 1 197 ? -21.097 -0.512 1.596 1.00 85.31 197 ARG A CA 1
ATOM 1490 C C . ARG A 1 197 ? -21.105 -0.983 0.143 1.00 85.31 197 ARG A C 1
ATOM 1492 O O . ARG A 1 197 ? -21.505 -2.120 -0.098 1.00 85.31 197 ARG A O 1
ATOM 1499 N N . VAL A 1 198 ? -20.622 -0.168 -0.805 1.00 82.31 198 VAL A N 1
ATOM 1500 C CA . VAL A 1 198 ? -20.469 -0.573 -2.222 1.00 82.31 198 VAL A CA 1
ATOM 1501 C C . VAL A 1 198 ? -19.579 -1.806 -2.319 1.00 82.31 198 VAL A C 1
ATOM 1503 O O . VAL A 1 198 ? -19.950 -2.794 -2.951 1.00 82.31 198 VAL A O 1
ATOM 1506 N N . VAL A 1 199 ? -18.402 -1.748 -1.689 1.00 87.19 199 VAL A N 1
ATOM 1507 C CA . VAL A 1 199 ? -17.414 -2.832 -1.744 1.00 87.19 199 VAL A CA 1
ATOM 1508 C C . VAL A 1 199 ? -18.007 -4.110 -1.154 1.00 87.19 199 VAL A C 1
ATOM 1510 O O . VAL A 1 199 ? -17.954 -5.159 -1.792 1.00 87.19 199 VAL A O 1
ATOM 1513 N N . THR A 1 200 ? -18.660 -4.009 0.005 1.00 88.06 200 THR A N 1
ATOM 1514 C CA . THR A 1 200 ? -19.314 -5.146 0.672 1.00 88.06 200 THR A CA 1
ATOM 1515 C C . THR A 1 200 ? -20.441 -5.738 -0.178 1.00 88.06 200 THR A C 1
ATOM 1517 O O . THR A 1 200 ? -20.553 -6.958 -0.301 1.00 88.06 200 THR A O 1
ATOM 1520 N N . ALA A 1 201 ? -21.272 -4.905 -0.811 1.00 83.12 201 ALA A N 1
ATOM 1521 C CA . ALA A 1 201 ? -22.326 -5.367 -1.716 1.00 83.12 201 ALA A CA 1
ATOM 1522 C C . ALA A 1 201 ? -21.745 -6.076 -2.953 1.00 83.12 201 ALA A C 1
ATOM 1524 O O . ALA A 1 201 ? -22.262 -7.113 -3.376 1.00 83.12 201 ALA A O 1
ATOM 1525 N N . GLY A 1 202 ? -20.632 -5.568 -3.488 1.00 83.81 202 GLY A N 1
ATOM 1526 C CA . GLY A 1 202 ? -19.874 -6.221 -4.554 1.00 83.81 202 GLY A CA 1
ATOM 1527 C C . GLY A 1 202 ? -19.350 -7.599 -4.138 1.00 83.81 202 GLY A C 1
ATOM 1528 O O . GLY A 1 202 ? -19.491 -8.555 -4.896 1.00 83.81 202 GLY A O 1
ATOM 1529 N N . GLN A 1 203 ? -18.814 -7.727 -2.921 1.00 86.12 203 GLN A N 1
ATOM 1530 C CA . GLN A 1 203 ? -18.285 -8.991 -2.392 1.00 86.12 203 GLN A CA 1
ATOM 1531 C C . GLN A 1 203 ? -19.377 -10.025 -2.101 1.00 86.12 203 GLN A C 1
ATOM 1533 O O . GLN A 1 203 ? -19.246 -11.187 -2.473 1.00 86.12 203 GLN A O 1
ATOM 1538 N N . THR A 1 204 ? -20.459 -9.605 -1.448 1.00 84.44 204 THR A N 1
ATOM 1539 C CA . THR A 1 204 ? -21.488 -10.522 -0.929 1.00 84.44 204 THR A CA 1
ATOM 1540 C C . THR A 1 204 ? -22.561 -10.867 -1.954 1.00 84.44 204 THR A C 1
ATOM 1542 O O . THR A 1 204 ? -23.067 -11.987 -1.966 1.00 84.44 204 THR A O 1
ATOM 1545 N N . ARG A 1 205 ? -22.932 -9.913 -2.814 1.00 79.50 205 ARG A N 1
ATOM 1546 C CA . ARG A 1 205 ? -24.053 -10.051 -3.759 1.00 79.50 205 ARG A CA 1
ATOM 1547 C C . ARG A 1 205 ? -23.602 -10.066 -5.220 1.00 79.50 205 ARG A C 1
ATOM 1549 O O . ARG A 1 205 ? -24.432 -10.278 -6.099 1.00 79.50 205 ARG A O 1
ATOM 1556 N N . GLY A 1 206 ? -22.324 -9.799 -5.501 1.00 74.25 206 GLY A N 1
ATOM 1557 C CA . GLY A 1 206 ? -21.830 -9.620 -6.870 1.00 74.25 206 GLY A CA 1
ATOM 1558 C C . GLY A 1 206 ? -22.405 -8.378 -7.560 1.00 74.25 206 GLY A C 1
ATOM 1559 O O . GLY A 1 206 ? -22.423 -8.304 -8.790 1.00 74.25 206 GLY A O 1
ATOM 1560 N N . VAL A 1 207 ? -22.921 -7.413 -6.790 1.00 66.44 207 VAL A N 1
ATOM 1561 C CA . VAL A 1 207 ? -23.566 -6.212 -7.331 1.00 66.44 207 VAL A CA 1
ATOM 1562 C C . VAL A 1 207 ? -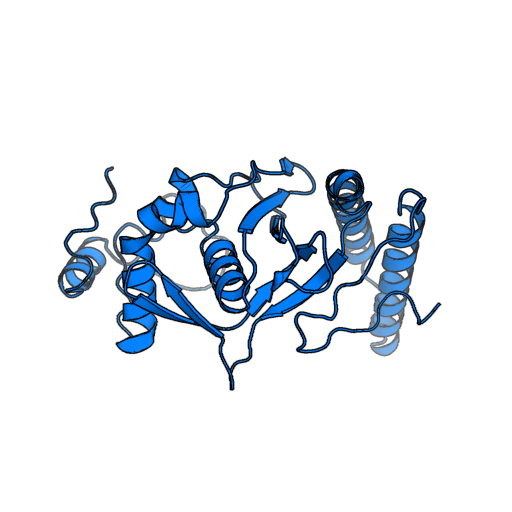22.507 -5.147 -7.579 1.00 66.44 207 VAL A C 1
ATOM 1564 O O . VAL A 1 207 ? -22.091 -4.431 -6.674 1.00 66.44 207 VAL A O 1
ATOM 1567 N N . PHE A 1 208 ? -22.088 -5.032 -8.836 1.00 65.25 208 PHE A N 1
ATOM 1568 C CA . PHE A 1 208 ? -21.206 -3.966 -9.303 1.00 65.25 208 PHE A CA 1
ATOM 1569 C C . PHE A 1 208 ? -22.031 -2.953 -10.103 1.00 65.25 208 PHE A C 1
ATOM 1571 O O . PHE A 1 208 ? -22.387 -3.188 -11.260 1.00 65.25 208 PHE A O 1
ATOM 1578 N N . GLY A 1 209 ? -22.375 -1.830 -9.472 1.00 58.72 209 GLY A N 1
ATOM 1579 C CA . GLY A 1 209 ? -23.018 -0.695 -10.131 1.00 58.72 209 GLY A CA 1
ATOM 1580 C C . GLY A 1 209 ? -21.975 0.270 -10.695 1.00 58.72 209 GLY A C 1
ATOM 1581 O O . GLY A 1 209 ? -20.941 0.502 -10.074 1.00 58.72 209 GLY A O 1
ATOM 1582 N N . ARG A 1 210 ? -22.238 0.862 -11.863 1.00 59.00 210 ARG A N 1
ATOM 1583 C CA . ARG A 1 210 ? -21.404 1.925 -12.447 1.00 59.00 210 ARG A CA 1
ATOM 1584 C C . ARG A 1 210 ? -22.282 3.140 -12.733 1.00 59.00 210 ARG A C 1
ATOM 1586 O O . ARG A 1 210 ? -23.266 3.008 -13.453 1.00 59.00 210 ARG A O 1
ATOM 1593 N N . ARG A 1 211 ? -21.942 4.298 -12.162 1.00 54.41 211 ARG A N 1
ATOM 1594 C CA . ARG A 1 211 ? -22.623 5.589 -12.371 1.00 54.41 211 ARG A CA 1
ATOM 1595 C C . ARG A 1 211 ? -21.601 6.605 -12.868 1.00 54.41 211 ARG A C 1
ATOM 1597 O O . ARG A 1 211 ? -20.532 6.713 -12.281 1.00 54.41 211 ARG A O 1
ATOM 1604 N N . GLY A 1 212 ? -21.936 7.334 -13.931 1.00 54.72 212 GLY A N 1
ATOM 1605 C CA . GLY A 1 212 ? -21.053 8.332 -14.550 1.00 54.72 212 GLY A CA 1
ATOM 1606 C C . GLY A 1 212 ? -20.379 7.852 -15.838 1.00 54.72 212 GLY A C 1
ATOM 1607 O O . GLY A 1 212 ? -20.498 6.690 -16.211 1.00 54.72 212 GLY A O 1
ATOM 1608 N N . VAL A 1 213 ? -19.715 8.772 -16.539 1.00 52.75 213 VAL A N 1
ATOM 1609 C CA . VAL A 1 213 ? -19.054 8.549 -17.836 1.00 52.75 213 VAL A CA 1
ATOM 1610 C C . VAL A 1 213 ? -17.767 7.727 -17.652 1.00 52.75 213 VAL A C 1
ATOM 1612 O O . VAL A 1 213 ? -17.048 7.899 -16.672 1.00 52.75 213 VAL A O 1
ATOM 1615 N N . LEU A 1 214 ? -17.488 6.790 -18.566 1.00 51.06 214 LEU A N 1
ATOM 1616 C CA . LEU A 1 214 ? -16.339 5.867 -18.467 1.00 51.06 214 LEU A CA 1
ATOM 1617 C C . LEU A 1 214 ? -15.061 6.455 -19.039 1.00 51.06 214 LEU A C 1
ATOM 1619 O O . LEU A 1 214 ? -13.976 6.207 -18.525 1.00 51.06 214 LEU A O 1
ATOM 1623 N N . PHE A 1 215 ? -15.252 7.185 -20.126 1.00 49.47 215 PHE A N 1
ATOM 1624 C CA . PHE A 1 215 ? -14.269 7.882 -20.921 1.00 49.47 215 PHE A CA 1
ATOM 1625 C C . PHE A 1 215 ? -14.989 9.126 -21.420 1.00 49.47 215 PHE A C 1
ATOM 1627 O O . PHE A 1 215 ? -16.105 9.003 -21.922 1.00 49.47 215 PHE A O 1
ATOM 1634 N N . ASP A 1 216 ? -14.397 10.298 -21.222 1.00 50.59 216 ASP A N 1
ATOM 1635 C CA . ASP A 1 216 ? -14.861 11.499 -21.911 1.00 50.59 216 ASP A CA 1
ATOM 1636 C C . ASP A 1 216 ? -14.745 11.248 -23.423 1.00 50.59 216 ASP A C 1
ATOM 1638 O O . ASP A 1 216 ? -13.749 10.661 -23.862 1.00 50.59 216 ASP A O 1
ATOM 1642 N N . ASP A 1 217 ? -15.738 11.666 -24.209 1.00 47.62 217 ASP A N 1
ATOM 1643 C CA . ASP A 1 217 ? -15.790 11.437 -25.664 1.00 47.62 217 ASP A CA 1
ATOM 1644 C C . ASP A 1 217 ? -14.555 12.024 -26.384 1.00 47.62 217 ASP A C 1
ATOM 1646 O O . ASP A 1 217 ? -14.247 11.660 -27.520 1.00 47.62 217 ASP A O 1
ATOM 1650 N N . TYR A 1 218 ? -13.816 12.903 -25.698 1.00 52.56 218 TYR A N 1
ATOM 1651 C CA . TYR A 1 218 ? -12.635 13.611 -26.185 1.00 52.56 218 TYR A CA 1
ATOM 1652 C C . TYR A 1 218 ? -11.305 13.165 -25.556 1.00 52.56 218 TYR A C 1
ATOM 1654 O O . TYR A 1 218 ? -10.265 13.767 -25.841 1.00 52.56 218 TYR A O 1
ATOM 1662 N N . HIS A 1 219 ? -11.281 12.132 -24.707 1.00 45.47 219 HIS A N 1
ATOM 1663 C CA . HIS A 1 219 ? -10.021 11.668 -24.123 1.00 45.47 219 HIS A CA 1
ATOM 1664 C C . HIS A 1 219 ? -9.229 10.827 -25.146 1.00 45.47 219 HIS A C 1
ATOM 1666 O O . HIS A 1 219 ? -9.809 9.926 -25.756 1.00 45.47 219 HIS A O 1
ATOM 1672 N N . PRO A 1 220 ? -7.909 11.047 -25.341 1.00 47.88 220 PRO A N 1
ATOM 1673 C CA . PRO A 1 220 ? -7.122 10.202 -26.230 1.00 47.88 220 PRO A CA 1
ATOM 1674 C C . PRO A 1 220 ? -7.079 8.791 -25.646 1.00 47.88 220 PRO A C 1
ATOM 1676 O O . PRO A 1 220 ? -6.414 8.543 -24.638 1.00 47.88 220 PRO A O 1
ATOM 1679 N N . LEU A 1 221 ? -7.800 7.858 -26.263 1.00 52.28 221 LEU A N 1
ATOM 1680 C CA . LEU A 1 221 ? -7.630 6.446 -25.960 1.00 52.28 221 LEU A CA 1
ATOM 1681 C C . LEU A 1 221 ? -6.214 6.056 -26.413 1.00 52.28 221 LEU A C 1
ATOM 1683 O O . LEU A 1 221 ? -5.841 6.373 -27.548 1.00 52.28 221 LEU A O 1
ATOM 1687 N N . PRO A 1 222 ? -5.396 5.394 -25.572 1.00 47.44 222 PRO A N 1
ATOM 1688 C CA . PRO A 1 222 ? -4.167 4.789 -26.066 1.00 47.44 222 PRO A CA 1
ATOM 1689 C C . PRO A 1 222 ? -4.538 3.888 -27.244 1.00 47.44 222 PRO A C 1
ATOM 1691 O O . PRO A 1 222 ? -5.545 3.185 -27.172 1.00 47.44 222 PRO A O 1
ATOM 1694 N N . ALA A 1 223 ? -3.760 3.952 -28.330 1.00 46.72 223 ALA A N 1
ATOM 1695 C CA . ALA A 1 223 ? -3.979 3.195 -29.560 1.00 46.72 223 ALA A CA 1
ATOM 1696 C C . ALA A 1 223 ? -3.869 1.682 -29.293 1.00 46.72 223 ALA A C 1
ATOM 1698 O O . ALA A 1 223 ? -2.860 1.041 -29.563 1.00 46.72 223 ALA A O 1
ATOM 1699 N N . MET A 1 224 ? -4.907 1.121 -28.690 1.00 46.09 224 MET A N 1
ATOM 1700 C CA . MET A 1 224 ? -5.080 -0.287 -28.392 1.00 46.09 224 MET A CA 1
ATOM 1701 C C . MET A 1 224 ? -6.256 -0.773 -29.236 1.00 46.09 224 MET A C 1
ATOM 1703 O O . MET A 1 224 ? -7.304 -0.126 -29.244 1.00 46.09 224 MET A O 1
ATOM 1707 N N . PRO A 1 225 ? -6.130 -1.912 -29.934 1.00 48.75 225 PRO A N 1
ATOM 1708 C CA . PRO A 1 225 ? -7.148 -2.431 -30.838 1.00 48.75 225 PRO A CA 1
ATOM 1709 C C . PRO A 1 225 ? -8.253 -3.156 -30.055 1.00 48.75 225 PRO A C 1
ATOM 1711 O O . PRO A 1 225 ? -8.633 -4.277 -30.380 1.00 48.75 225 PRO A O 1
ATOM 1714 N N . LEU A 1 226 ? -8.755 -2.546 -28.984 1.00 46.06 226 LEU A N 1
ATOM 1715 C CA . LEU A 1 226 ? -9.948 -3.018 -28.303 1.00 46.06 226 LEU A CA 1
ATOM 1716 C C . LEU A 1 226 ? -11.073 -2.068 -28.685 1.00 46.06 226 LEU A C 1
ATOM 1718 O O . LEU A 1 226 ? -11.129 -0.930 -28.231 1.00 46.06 226 LEU A O 1
ATOM 1722 N N . ALA A 1 227 ? -11.954 -2.551 -29.558 1.00 47.59 227 ALA A N 1
ATOM 1723 C CA . ALA A 1 227 ? -13.222 -1.922 -29.887 1.00 47.59 227 ALA A CA 1
ATOM 1724 C C . ALA A 1 227 ? -14.123 -1.903 -28.642 1.00 47.59 227 ALA A C 1
ATOM 1726 O O . ALA A 1 227 ? -15.032 -2.717 -28.498 1.00 47.59 227 ALA A O 1
ATOM 1727 N N . VAL A 1 228 ? -13.844 -1.002 -27.704 1.00 54.44 228 VAL A N 1
ATOM 1728 C CA . VAL A 1 228 ? -14.719 -0.735 -26.566 1.00 54.44 228 VAL A CA 1
ATOM 1729 C C . VAL A 1 228 ? -15.469 0.543 -26.906 1.00 54.44 228 VAL A C 1
ATOM 1731 O O . VAL A 1 228 ? -14.995 1.643 -26.638 1.00 54.44 228 VAL A O 1
ATOM 1734 N N . LEU A 1 229 ? -16.617 0.404 -27.575 1.00 58.47 229 LEU A N 1
ATOM 1735 C CA . LEU A 1 229 ? -17.529 1.533 -27.742 1.00 58.47 229 LEU A CA 1
ATOM 1736 C C . LEU A 1 229 ? -17.889 2.074 -26.345 1.00 58.47 229 LEU A C 1
ATOM 1738 O O . LEU A 1 229 ? -18.153 1.269 -25.440 1.00 58.47 229 LEU A O 1
ATOM 1742 N N . PRO A 1 230 ? -17.889 3.402 -26.141 1.00 60.75 230 PRO A N 1
ATOM 1743 C CA . PRO A 1 230 ? -18.307 3.981 -24.874 1.00 60.75 230 PRO A CA 1
ATOM 1744 C C . PRO A 1 230 ? -19.741 3.542 -24.562 1.00 60.75 230 PRO A C 1
ATOM 1746 O O . PRO A 1 230 ? -20.617 3.544 -25.426 1.00 60.75 230 PRO A O 1
ATOM 1749 N N . VAL A 1 231 ? -19.980 3.112 -23.321 1.00 64.38 231 VAL A N 1
ATOM 1750 C CA . VAL A 1 231 ? -21.322 2.724 -22.871 1.00 64.38 231 VAL A CA 1
ATOM 1751 C C . VAL A 1 231 ? -22.129 4.003 -22.630 1.00 64.38 231 VAL A C 1
ATOM 1753 O O . VAL A 1 231 ? -21.698 4.805 -21.798 1.00 64.38 231 VAL A O 1
ATOM 1756 N N . PRO A 1 232 ? -23.293 4.192 -23.285 1.00 74.00 232 PRO A N 1
ATOM 1757 C CA . PRO A 1 232 ? -24.146 5.355 -23.059 1.00 74.00 232 PRO A CA 1
ATOM 1758 C C . PRO A 1 232 ? -24.475 5.562 -21.576 1.00 74.00 232 PRO A C 1
ATOM 1760 O O . PRO A 1 232 ? -24.800 4.608 -20.857 1.00 74.00 232 PRO A O 1
ATOM 1763 N N . VAL A 1 233 ? -24.423 6.813 -21.113 1.00 70.56 233 VAL A N 1
ATOM 1764 C CA . VAL A 1 233 ? -24.596 7.159 -19.693 1.00 70.56 233 VAL A CA 1
ATOM 1765 C C . VAL A 1 233 ? -25.987 6.787 -19.166 1.00 70.56 233 VAL A C 1
ATOM 1767 O O . VAL A 1 233 ? -26.143 6.465 -17.991 1.00 70.56 233 VAL A O 1
ATOM 1770 N N . GLU A 1 234 ? -26.993 6.737 -20.030 1.00 73.62 234 GLU A N 1
ATOM 1771 C CA . GLU A 1 234 ? -28.367 6.322 -19.745 1.00 73.62 234 GLU A CA 1
ATOM 1772 C C . GLU A 1 234 ? -28.420 4.852 -19.334 1.00 73.62 234 GLU A C 1
ATOM 1774 O O . GLU A 1 234 ? -29.072 4.515 -18.349 1.00 73.62 234 GLU A O 1
ATOM 1779 N N . ILE A 1 235 ? -27.666 3.982 -20.015 1.00 72.62 235 ILE A N 1
ATOM 1780 C CA . ILE A 1 235 ? -27.563 2.562 -19.654 1.00 72.62 235 ILE A CA 1
ATOM 1781 C C . ILE A 1 235 ? -26.917 2.425 -18.273 1.00 72.62 235 ILE A C 1
ATOM 1783 O O . ILE A 1 235 ? -27.364 1.625 -17.449 1.00 72.62 235 ILE A O 1
ATOM 1787 N N . LEU A 1 236 ? -25.893 3.233 -17.991 1.00 71.44 236 LEU A N 1
ATOM 1788 C CA . LEU A 1 236 ? -25.234 3.262 -16.685 1.00 71.44 236 LEU A CA 1
ATOM 1789 C C . LEU A 1 236 ? -26.185 3.767 -15.590 1.00 71.44 236 LEU A C 1
ATOM 1791 O O . LEU A 1 236 ? -26.274 3.142 -14.536 1.00 71.44 236 LEU A O 1
ATOM 1795 N N . LYS A 1 237 ? -26.976 4.815 -15.853 1.00 70.81 237 LYS A N 1
ATOM 1796 C CA . LYS A 1 237 ? -28.027 5.312 -14.944 1.00 70.81 237 LYS A CA 1
ATOM 1797 C C . LYS A 1 237 ? -29.101 4.252 -14.675 1.00 70.81 237 LYS A C 1
ATOM 1799 O O . LYS A 1 237 ? -29.446 4.027 -13.516 1.00 70.81 237 LYS A O 1
ATOM 1804 N N . SER A 1 238 ? -29.595 3.564 -15.706 1.00 71.69 238 SER A N 1
ATOM 1805 C CA . SER A 1 238 ? -30.584 2.490 -15.554 1.00 71.69 238 SER A CA 1
ATOM 1806 C C . SER A 1 238 ? -30.029 1.325 -14.736 1.00 71.69 238 SER A C 1
ATOM 1808 O O . SER A 1 238 ? -30.686 0.875 -13.800 1.00 71.69 238 SER A O 1
ATOM 1810 N N . ARG A 1 239 ? -28.795 0.874 -15.003 1.00 70.06 239 ARG A N 1
ATOM 1811 C CA . ARG A 1 239 ? -28.152 -0.175 -14.191 1.00 70.06 239 ARG A CA 1
ATOM 1812 C C . ARG A 1 239 ? -27.910 0.284 -12.755 1.00 70.06 239 ARG A C 1
ATOM 1814 O O . ARG A 1 239 ? -28.139 -0.488 -11.830 1.00 70.06 239 ARG A O 1
ATOM 1821 N N . TRP A 1 240 ? -27.511 1.539 -12.555 1.00 68.81 240 TRP A N 1
ATOM 1822 C CA . TRP A 1 240 ? -27.335 2.108 -11.220 1.00 68.81 240 TRP A CA 1
ATOM 1823 C C . TRP A 1 240 ? -28.638 2.129 -10.419 1.00 68.81 240 TRP A C 1
ATOM 1825 O O . TRP A 1 240 ? -28.631 1.778 -9.245 1.00 68.81 240 TRP A O 1
ATOM 1835 N N . SER A 1 241 ? -29.767 2.463 -11.053 1.00 70.12 241 SER A N 1
ATOM 1836 C CA . SER A 1 241 ? -31.081 2.509 -10.389 1.00 70.12 241 SER A CA 1
ATOM 1837 C C . SER A 1 241 ? -31.528 1.163 -9.794 1.00 70.12 241 SER A C 1
ATOM 1839 O O . SER A 1 241 ? -32.323 1.134 -8.852 1.00 70.12 241 SER A O 1
ATOM 1841 N N . LEU A 1 242 ? -30.967 0.059 -10.302 1.00 69.81 242 LEU A N 1
ATOM 1842 C CA . LEU A 1 242 ? -31.170 -1.305 -9.812 1.00 69.81 242 LEU A CA 1
ATOM 1843 C C . LEU A 1 242 ? -30.217 -1.688 -8.669 1.00 69.81 242 LEU A C 1
ATOM 1845 O O . LEU A 1 242 ? -30.243 -2.835 -8.236 1.00 69.81 242 LEU A O 1
ATOM 1849 N N . THR A 1 243 ? -29.382 -0.764 -8.180 1.00 64.56 243 THR A N 1
ATOM 1850 C CA . THR A 1 243 ? -28.477 -0.989 -7.044 1.00 64.56 243 THR A CA 1
ATOM 1851 C C . THR A 1 243 ? -29.129 -0.454 -5.761 1.00 64.56 243 THR A C 1
ATOM 1853 O O . THR A 1 243 ? -29.023 0.740 -5.473 1.00 64.56 243 THR A O 1
ATOM 1856 N N . PRO A 1 244 ? -29.863 -1.291 -5.001 1.00 59.25 244 PRO A N 1
ATOM 1857 C CA . PRO A 1 244 ? -30.731 -0.834 -3.914 1.00 59.25 244 PRO A CA 1
ATOM 1858 C C . PRO A 1 244 ? -29.980 -0.152 -2.766 1.00 59.25 244 PRO A C 1
ATOM 1860 O O . PRO A 1 244 ? -30.537 0.750 -2.151 1.00 59.25 244 PRO A O 1
ATOM 1863 N N . ASP A 1 245 ? -28.722 -0.526 -2.520 1.00 59.88 245 ASP A N 1
ATOM 1864 C CA . ASP A 1 245 ? -27.964 -0.086 -1.341 1.00 59.88 245 ASP A CA 1
ATOM 1865 C C . ASP A 1 245 ? -27.236 1.264 -1.531 1.00 59.88 245 ASP A C 1
ATOM 1867 O O . ASP A 1 245 ? -26.588 1.743 -0.603 1.00 59.88 245 ASP A O 1
ATOM 1871 N N . LEU A 1 246 ? -27.312 1.872 -2.727 1.00 57.25 246 LEU A N 1
ATOM 1872 C CA . LEU A 1 246 ? -26.503 3.041 -3.126 1.00 57.25 246 LEU A CA 1
ATOM 1873 C C . LEU A 1 246 ? -27.322 4.222 -3.666 1.00 57.25 246 LEU A C 1
ATOM 1875 O O . LEU A 1 246 ? -26.775 5.118 -4.314 1.00 57.25 246 LEU A O 1
ATOM 1879 N N . LYS A 1 247 ? -28.640 4.226 -3.440 1.00 60.25 247 LYS A N 1
ATOM 1880 C CA . LYS A 1 247 ? -29.536 5.280 -3.947 1.00 60.25 247 LYS A CA 1
ATOM 1881 C C . LYS A 1 247 ? -29.236 6.653 -3.344 1.00 60.25 247 LYS A C 1
ATOM 1883 O O . LYS A 1 247 ? -29.328 7.643 -4.062 1.00 60.25 247 LYS A O 1
ATOM 1888 N N . ASP A 1 248 ? -28.785 6.677 -2.094 1.00 57.03 248 ASP A N 1
ATOM 1889 C CA . ASP A 1 248 ? -28.478 7.904 -1.348 1.00 57.03 248 ASP A CA 1
ATOM 1890 C C . ASP A 1 248 ? -27.053 8.426 -1.606 1.00 57.03 248 ASP A C 1
ATOM 1892 O O . ASP A 1 248 ? -26.652 9.454 -1.064 1.00 57.03 248 ASP A O 1
ATOM 1896 N N . TRP A 1 249 ? -26.257 7.730 -2.430 1.00 54.62 249 TRP A N 1
ATOM 1897 C CA . TRP A 1 249 ? -24.929 8.206 -2.802 1.00 54.62 249 TRP A CA 1
ATOM 1898 C C . TRP A 1 249 ? -25.035 9.202 -3.961 1.00 54.62 249 TRP A C 1
ATOM 1900 O O . TRP A 1 249 ? -25.067 8.835 -5.143 1.00 54.62 249 TRP A O 1
ATOM 1910 N N . GLU A 1 250 ? -25.110 10.485 -3.613 1.00 53.06 250 GLU A N 1
ATOM 1911 C CA . GLU A 1 250 ? -24.946 11.592 -4.549 1.00 53.06 250 GLU A CA 1
ATOM 1912 C C . GLU A 1 250 ? -23.477 12.016 -4.592 1.00 53.06 250 GLU A C 1
ATOM 1914 O O . GLU A 1 250 ? -22.932 12.580 -3.645 1.00 53.06 250 GLU A O 1
ATOM 1919 N N . VAL A 1 251 ? -22.820 11.764 -5.725 1.00 46.94 251 VAL A N 1
ATOM 1920 C CA . VAL A 1 251 ? -21.610 12.511 -6.065 1.00 46.94 251 VAL A CA 1
ATOM 1921 C C . VAL A 1 251 ? -22.102 13.894 -6.477 1.00 46.94 251 VAL A C 1
ATOM 1923 O O . VAL A 1 251 ? -22.627 14.051 -7.579 1.00 46.94 251 VAL A O 1
ATOM 1926 N N . ALA A 1 252 ? -22.033 14.863 -5.559 1.00 35.81 252 ALA A N 1
ATOM 1927 C CA . ALA A 1 252 ? -22.302 16.258 -5.892 1.00 35.81 252 ALA A CA 1
ATOM 1928 C C . ALA A 1 252 ? -21.433 16.654 -7.105 1.00 35.81 252 ALA A C 1
ATOM 1930 O O . ALA A 1 252 ? -20.256 16.261 -7.118 1.00 35.81 252 ALA A O 1
ATOM 1931 N N . PRO A 1 253 ? -22.007 17.359 -8.100 1.00 38.09 253 PRO A N 1
ATOM 1932 C CA . PRO A 1 253 ? -21.321 17.703 -9.343 1.00 38.09 253 PRO A CA 1
ATOM 1933 C C . PRO A 1 253 ? -19.989 18.426 -9.113 1.00 38.09 253 PRO A C 1
ATOM 1935 O O . PRO A 1 253 ? -19.829 19.098 -8.064 1.00 38.09 253 PRO A O 1
#

Foldseek 3Di:
DVPQDDDQDLDLLPFAADDAPPPQCLVVLVVVLVVVVVVQCVVCVVVVHHRDCVSVVVSVVVSLLVSLQSVQCVVVSRQKTKDAFHKQADPVGFFWFDAPRFIDTHIGTFRMKIFNDSQLQPTPEIETEDEDADDAFEDDLCCCLQVVVCVVVLVVQRSSVSSNRPWYWYKYAYSPRGIYDIDINVVRRVSCNLVSQQNRCCVPVVQDAAADWPDDPPDDDPPDPDPPDTDDNVVSVVSNVPVVSRPPDDPDD

Sequence (253 aa):
MRSACRALSDDPENLGRLKPGAAFPAELVSACLESRRRRLAEAFQAADLPLPDFWEHELGRLGHLAAGALAILMPELAGCFFAAEHKIGRREQPVRAQACGVELEFYGRMDLLMAVDRDLKKSERTVVIDFKTSGAAALGEVSLVRKGEGLQLVLYALGLESFGAPRVELRMINPVAGASSSLVLEEIVPGLQPLLRVVTAGQTRGVFGRRGVLFDDYHPLPAMPLAVLPVPVEILKSRWSLTPDLKDWEVAP

pLDDT: mean 77.74, std 18.54, range [24.0, 96.31]

Secondary structure (DSSP, 8-state):
-TTSS----S-TT--EEPPTT---THHHHHHHHHHHHHHHHHHHHTTT-PPPHHHHHHHHHHHHHHHHHHHHHHHHHTT-EEEEEEEESBTTB-EEEEETTEEEEE-EEEEEEEESSSSGGG-S-EEEEEE-SSS-----HHHHHHH-TTHHHHHHHHHHHHTT-S-EEEEEEETTTEEPPPEEHHHHGGGGHHHHHHHHHHHHH------S-SS-TTS---S-----PPPPHHHHHHHHHT-GGGTT-----